Protein AF-A0A1H5XK06-F1 (afdb_monomer_lite)

Radius of gyration: 25.13 Å; chains: 1; bounding box: 67×57×65 Å

Sequence (363 aa):
MSYYDDKHIGSISGGGNHSIALHTDGTATAFGQNNYGQTTGAATLSNVIQVSCGNYHTLALYADGTMTAFGYNASGQVSPAASLTDVVQIAGGGDHSLALHSDGTVTAFGSDNLGQVSGAAALTDVVQVAGGFWNHSMALHSDGTVTGFGYDQYSKVSGAAALTDVVQIECGYGFTAALHSDGTVTAFGQDNTGQVTGAGGLTDVVQISCGYYHLLALHSDGTVTAIGLSAALTNIANALTGVVQVAGGGAHSLALHTDGTVTAFGSDTYGQVSGAAALTDVDTEPTYDMVGVTALTDGTPVQATLRAYHADTGSKVWETTSSPVDGTYSFRLPRRWNAYVMAIYDNGYQPQVHGPIAPPPEV

Foldseek 3Di:
DDPPPQFFFPDKAAEAFKIKTATPQQAIAIFFDCPFPQRVCRRVTGQWDDKEYYHFKIKTAHPQQAIAMGGDQPQHQGPPRRPDGQFDDKYYAQFKIWTQHPQQAIQIGGDCPFPQGVVRHPTGQFDDKEYESAFKIWTAHPQQAIAITGDQAQNQGVVRHPTGQFDDKYYAHFKIKTQHPQQAIAIGGDCPFPQHVVSPPGGQFDDWEYYNFKIWTQHPQQAIAIGGDDPVQRVVRRPDGQFDDKYYYHFKIWTQHPVSQIQIDGDCPGPNHVVSVVVPRPPPPPFDKPPDPQDPDPPDWAKKKKWKAAPPPRHTDDMDIFTDDPRDTTDTDDDDHPTFIWIDTPPPDDTDRDGDDDDDPDD

Organism: NCBI:txid568106

InterPro domains:
  IPR000408 Regulator of chromosome condensation, RCC1 [PS00626] (12-22)
  IPR000408 Regulator of chromosome condensation, RCC1 [PS00626] (51-61)
  IPR000408 Regulator of chromosome condensation, RCC1 [PS00626] (90-100)
  IPR000408 Regulator of chromosome condensation, RCC1 [PS00626] (208-218)
  IPR000408 Regulator of chromosome condensation, RCC1 [PS50012] (26-64)
  IPR000408 Regulator of chromosome condensation, RCC1 [PS50012] (65-103)
  IPR009091 Regulator of chromosome condensation 1/beta-lactamase-inhibitor protein II [G3DSA:2.130.10.30] (3-197)
  IPR009091 Regulator of chromosome condensation 1/beta-lactamase-inhibitor protein II [G3DSA:2.130.10.30] (198-311)
  IPR009091 Regulator of chromosome condensation 1/beta-lactamase-inhibitor protein II [SSF50985] (16-273)
  IPR051553 Ran GTPase-activating [PTHR45982] (85-274)

pLDDT: mean 84.04, std 22.01, range [28.31, 98.94]

Secondary structure (DSSP, 8-state):
--------EEEEEE-SSEEEEEETTS-EEEEE--TTSTTGGGGG--SEEEEEE-SSEEEEEETTS-EEEEE--TTSSSTTGGG--SEEEEEE-SSEEEEEETTS-EEEEE--TTSTTGGGTT--SEEEEEE-TTSEEEEEETTS-EEEEE--GGGTTGGGGG--SEEEEEE-SSEEEEEETTS-EEEEE--TTSTTGGGTT--SEEEEEE-SSEEEEEETTS-EEEEES-HHHHHHHTT--SEEEEEE-SSEEEEEETTS-EEEEE--TTSTTGGGGGG--S--------TT-B---SS----EEEEEEETTT--EEEEEEE--BTTB---PPPS--SEEEEEEETTSPPPEE----PPPPP-

Structure (mmCIF, N/CA/C/O backbone):
data_AF-A0A1H5XK06-F1
#
_entry.id   AF-A0A1H5XK06-F1
#
loop_
_atom_site.group_PDB
_atom_site.id
_atom_site.type_symbol
_atom_site.label_atom_id
_atom_site.label_alt_id
_atom_site.label_comp_id
_atom_site.label_asym_id
_atom_site.label_entity_id
_atom_site.label_seq_id
_atom_site.pdbx_PDB_ins_code
_atom_site.Cartn_x
_atom_site.Cartn_y
_atom_site.Cartn_z
_atom_site.occupancy
_atom_site.B_iso_or_equiv
_atom_site.auth_seq_id
_atom_site.auth_comp_id
_atom_site.auth_asym_id
_atom_site.auth_atom_id
_atom_site.pdbx_PDB_model_num
ATOM 1 N N . MET A 1 1 ? -20.863 30.516 10.890 1.00 28.31 1 MET A N 1
ATOM 2 C CA . MET A 1 1 ? -20.816 29.083 10.540 1.00 28.31 1 MET A CA 1
ATOM 3 C C . MET A 1 1 ? -19.356 28.728 10.344 1.00 28.31 1 MET A C 1
ATOM 5 O O . MET A 1 1 ? -18.831 28.923 9.260 1.00 28.31 1 MET A O 1
ATOM 9 N N . SER A 1 2 ? -18.677 28.341 11.417 1.00 28.81 2 SER A N 1
ATOM 10 C CA . SER A 1 2 ? -17.374 27.683 11.341 1.00 28.81 2 SER A CA 1
ATOM 11 C C . SER A 1 2 ? -17.664 26.187 11.316 1.00 28.81 2 SER A C 1
ATOM 13 O O . SER A 1 2 ? -18.219 25.664 12.281 1.00 28.81 2 SER A O 1
ATOM 15 N N . TYR A 1 3 ? -17.394 25.538 10.186 1.00 34.03 3 TYR A N 1
ATOM 16 C CA . TYR A 1 3 ? -17.350 24.081 10.117 1.00 34.03 3 TYR A CA 1
ATOM 17 C C . TYR A 1 3 ? -16.275 23.619 11.106 1.00 34.03 3 TYR A C 1
ATOM 19 O O . TYR A 1 3 ? -15.147 24.107 11.040 1.00 34.03 3 TYR A O 1
ATOM 27 N N . TYR A 1 4 ? -16.636 22.758 12.057 1.00 37.62 4 TYR A N 1
ATOM 28 C CA . TYR A 1 4 ? -15.624 21.980 12.758 1.00 37.62 4 TYR A CA 1
ATOM 29 C C . TYR A 1 4 ? -15.058 21.000 11.729 1.00 37.62 4 TYR A C 1
ATOM 31 O O . TYR A 1 4 ? -15.800 20.262 11.084 1.00 37.62 4 TYR A O 1
ATOM 39 N N . ASP A 1 5 ? -13.763 21.144 11.490 1.00 41.00 5 ASP A N 1
ATOM 40 C CA . ASP A 1 5 ? -12.966 20.343 10.574 1.00 41.00 5 ASP A CA 1
ATOM 41 C C . ASP A 1 5 ? -12.608 19.061 11.336 1.00 41.00 5 ASP A C 1
ATOM 43 O O . ASP A 1 5 ? -11.680 19.055 12.148 1.00 41.00 5 ASP A O 1
ATOM 47 N N . ASP A 1 6 ? -13.437 18.025 11.194 1.00 49.31 6 ASP A N 1
ATOM 48 C CA . ASP A 1 6 ? -13.224 16.724 11.833 1.00 49.31 6 ASP A CA 1
ATOM 49 C C . ASP A 1 6 ? -11.994 16.064 11.181 1.00 49.31 6 ASP A C 1
ATOM 51 O O . ASP A 1 6 ? -12.070 15.448 10.113 1.00 49.31 6 ASP A O 1
ATOM 55 N N . LYS A 1 7 ? -10.828 16.237 11.814 1.00 61.56 7 LYS A N 1
ATOM 56 C CA . LYS A 1 7 ? -9.540 15.659 11.398 1.00 61.56 7 LYS A CA 1
ATOM 57 C C . LYS A 1 7 ? -9.433 14.196 11.812 1.00 61.56 7 LYS A C 1
ATOM 59 O O . LYS A 1 7 ? -8.576 13.825 12.613 1.00 61.56 7 LYS A O 1
ATOM 64 N N . HIS A 1 8 ? -10.313 13.359 11.275 1.00 81.31 8 HIS A N 1
ATOM 65 C CA . HIS A 1 8 ? -10.203 11.917 11.458 1.00 81.31 8 HIS A CA 1
ATOM 66 C C . HIS A 1 8 ? -9.171 11.334 10.504 1.00 81.31 8 HIS A C 1
ATOM 68 O O . HIS A 1 8 ? -8.998 11.812 9.384 1.00 81.31 8 HIS A O 1
ATOM 74 N N . ILE A 1 9 ? -8.500 10.263 10.921 1.00 91.00 9 ILE A N 1
ATOM 75 C CA . ILE A 1 9 ? -7.605 9.534 10.028 1.00 91.00 9 ILE A CA 1
ATOM 76 C C . ILE A 1 9 ? -8.451 8.726 9.042 1.00 91.00 9 ILE A C 1
ATOM 78 O O . ILE A 1 9 ? -9.188 7.825 9.431 1.00 91.00 9 ILE A O 1
ATOM 82 N N . GLY A 1 10 ? -8.346 9.069 7.759 1.00 91.31 10 GLY A N 1
ATOM 83 C CA . GLY A 1 10 ? -9.027 8.381 6.665 1.00 91.31 10 GLY A CA 1
ATOM 84 C C . GLY A 1 10 ? -8.193 7.256 6.060 1.00 91.31 10 GLY A C 1
ATOM 85 O O . GLY A 1 10 ? -8.753 6.269 5.590 1.00 91.31 10 GLY A O 1
ATOM 86 N N . SER A 1 11 ? -6.860 7.381 6.066 1.00 95.62 11 SER A N 1
ATOM 87 C CA . SER A 1 11 ? -5.982 6.286 5.649 1.00 95.62 11 SER A CA 1
ATOM 88 C C . SER A 1 11 ? -4.570 6.362 6.231 1.00 95.62 11 SER A C 1
ATOM 90 O O . SER A 1 11 ? -4.123 7.412 6.695 1.00 95.62 11 SER A O 1
ATOM 92 N N . ILE A 1 12 ? -3.854 5.239 6.195 1.00 98.31 12 ILE A N 1
ATOM 93 C CA . ILE A 1 12 ? -2.491 5.075 6.715 1.00 98.31 12 ILE A CA 1
ATOM 94 C C . ILE A 1 12 ? -1.570 4.406 5.689 1.00 98.31 12 ILE A C 1
ATOM 96 O O . ILE A 1 12 ? -1.996 3.558 4.909 1.00 98.31 12 ILE A O 1
ATOM 100 N N . SER A 1 13 ? -0.284 4.757 5.720 1.00 98.62 13 SER A N 1
ATOM 101 C CA . SER A 1 13 ? 0.762 4.125 4.911 1.00 98.62 13 SER A CA 1
ATOM 102 C C . SER A 1 13 ? 2.079 4.023 5.688 1.00 98.62 13 SER A C 1
ATOM 104 O O . SER A 1 13 ? 2.492 4.967 6.369 1.00 98.62 13 SER A O 1
ATOM 106 N N . GLY A 1 14 ? 2.747 2.871 5.575 1.00 97.94 14 GLY A N 1
ATOM 107 C CA . GLY A 1 14 ? 4.045 2.585 6.184 1.00 97.94 14 GLY A CA 1
ATOM 108 C C . GLY A 1 14 ? 5.163 2.552 5.142 1.00 97.94 14 GLY A C 1
ATOM 109 O O . GLY A 1 14 ? 5.056 1.893 4.118 1.00 97.94 14 GLY A O 1
ATOM 110 N N . GLY A 1 15 ? 6.250 3.275 5.399 1.00 97.81 15 GLY A N 1
ATOM 111 C CA . GLY A 1 15 ? 7.476 3.227 4.601 1.00 97.81 15 GLY A CA 1
ATOM 112 C C . GLY A 1 15 ? 8.580 2.419 5.276 1.00 97.81 15 GLY A C 1
ATOM 113 O O . GLY A 1 15 ? 8.358 1.721 6.266 1.00 97.81 15 GLY A O 1
ATOM 114 N N . GLY A 1 16 ? 9.818 2.575 4.799 1.00 97.69 16 GLY A N 1
ATOM 115 C CA . GLY A 1 16 ? 10.973 1.860 5.362 1.00 97.69 16 GLY A CA 1
ATOM 116 C C . GLY A 1 16 ? 11.165 2.097 6.869 1.00 97.69 16 GLY A C 1
ATOM 117 O O . GLY A 1 16 ? 11.207 1.153 7.651 1.00 97.69 16 GLY A O 1
ATOM 118 N N . ASN A 1 17 ? 11.237 3.363 7.296 1.00 98.19 17 ASN A N 1
ATOM 119 C CA . ASN A 1 17 ? 11.278 3.757 8.718 1.00 98.19 17 ASN A CA 1
ATOM 120 C C . ASN A 1 17 ? 10.481 5.043 8.993 1.00 98.19 17 ASN A C 1
ATOM 122 O O . ASN A 1 17 ? 10.832 5.827 9.874 1.00 98.19 17 ASN A O 1
ATOM 126 N N . HIS A 1 18 ? 9.459 5.316 8.191 1.00 98.69 18 HIS A N 1
ATOM 127 C CA . HIS A 1 18 ? 8.555 6.442 8.388 1.00 98.69 18 HIS A CA 1
ATOM 128 C C . HIS A 1 18 ? 7.126 5.986 8.115 1.00 98.69 18 HIS A C 1
ATOM 130 O O . HIS A 1 18 ? 6.904 4.890 7.599 1.00 98.69 18 HIS A O 1
ATOM 136 N N . SER A 1 19 ? 6.180 6.825 8.493 1.00 98.62 19 SER A N 1
ATOM 137 C CA . SER A 1 19 ? 4.752 6.578 8.394 1.00 98.62 19 SER A CA 1
ATOM 138 C C . SER A 1 19 ? 4.066 7.869 7.979 1.00 98.62 19 SER A C 1
ATOM 140 O O . SER A 1 19 ? 4.546 8.961 8.302 1.00 98.62 19 SER A O 1
ATOM 142 N N . ILE A 1 20 ? 2.932 7.751 7.304 1.00 98.38 20 ILE A N 1
ATOM 143 C CA . ILE A 1 20 ? 2.049 8.875 7.007 1.00 98.38 20 ILE A CA 1
ATOM 144 C C . ILE A 1 20 ? 0.600 8.465 7.243 1.00 98.38 20 ILE A C 1
ATOM 146 O O . ILE A 1 20 ? 0.200 7.341 6.939 1.00 98.38 20 ILE A O 1
ATOM 150 N N . ALA A 1 21 ? -0.172 9.387 7.799 1.00 97.50 21 ALA A N 1
ATOM 151 C CA . ALA A 1 21 ? -1.610 9.278 7.949 1.00 97.50 21 ALA A CA 1
ATOM 152 C C . ALA A 1 21 ? -2.271 10.415 7.165 1.00 97.50 21 ALA A C 1
ATOM 154 O O . ALA A 1 21 ? -1.888 11.579 7.318 1.00 97.50 21 ALA A O 1
ATOM 155 N N . LEU A 1 22 ? -3.226 10.063 6.309 1.00 95.88 22 LEU A N 1
ATOM 156 C CA . LEU A 1 22 ? -4.081 10.991 5.580 1.00 95.88 22 LEU A CA 1
ATOM 157 C C . LEU A 1 22 ? -5.334 11.245 6.415 1.00 95.88 22 LEU A C 1
ATOM 159 O O . LEU A 1 22 ? -6.025 10.302 6.806 1.00 95.88 22 LEU A O 1
ATOM 163 N N . HIS A 1 23 ? -5.627 12.513 6.661 1.00 92.94 23 HIS A N 1
ATOM 164 C CA . HIS A 1 23 ? -6.840 12.956 7.333 1.00 92.94 23 HIS A CA 1
ATOM 165 C C . HIS A 1 23 ? -8.008 13.022 6.343 1.00 92.94 23 HIS A C 1
ATOM 167 O O . HIS A 1 23 ? -7.817 13.194 5.138 1.00 92.94 23 HIS A O 1
ATOM 173 N N . THR A 1 24 ? -9.234 12.909 6.845 1.00 88.38 24 THR A N 1
ATOM 174 C CA . THR A 1 24 ? -10.472 12.976 6.052 1.00 88.38 24 THR A CA 1
ATOM 175 C C . THR A 1 24 ? -10.709 14.340 5.401 1.00 88.38 24 THR A C 1
ATOM 177 O O . THR A 1 24 ? -11.460 14.421 4.433 1.00 88.38 24 THR A O 1
ATOM 180 N N . ASP A 1 25 ? -10.046 15.394 5.884 1.00 86.31 25 ASP A N 1
ATOM 181 C CA . ASP A 1 25 ? -10.033 16.744 5.296 1.00 86.31 25 ASP A CA 1
ATOM 182 C C . ASP A 1 25 ? -9.039 16.889 4.116 1.00 86.31 25 ASP A C 1
ATOM 184 O O . ASP A 1 25 ? -8.926 17.952 3.501 1.00 86.31 25 ASP A O 1
ATOM 188 N N . GLY A 1 26 ? -8.301 15.824 3.783 1.00 91.06 26 GLY A N 1
ATOM 189 C CA . GLY A 1 26 ? -7.300 15.803 2.718 1.00 91.06 26 GLY A CA 1
ATOM 190 C C . GLY A 1 26 ? -5.934 16.383 3.105 1.00 91.06 26 GLY A C 1
ATOM 191 O O . GLY A 1 26 ? -5.085 16.557 2.224 1.00 91.06 26 GLY A O 1
ATOM 192 N N . THR A 1 27 ? -5.700 16.697 4.383 1.00 93.81 27 THR A N 1
ATOM 193 C CA . THR A 1 27 ? -4.372 17.011 4.943 1.00 93.81 27 THR A CA 1
ATOM 194 C C . THR A 1 27 ? -3.655 15.742 5.411 1.00 93.81 27 THR A C 1
ATOM 196 O O . THR A 1 27 ? -4.259 14.678 5.497 1.00 93.81 27 THR A O 1
ATOM 199 N N . ALA A 1 28 ? -2.354 15.797 5.720 1.00 95.06 28 ALA A N 1
ATOM 200 C CA . ALA A 1 28 ? -1.615 14.610 6.162 1.00 95.06 28 ALA A CA 1
ATOM 201 C C . ALA A 1 28 ? -0.594 14.899 7.269 1.00 95.06 28 ALA A C 1
ATOM 203 O O . ALA A 1 28 ? 0.054 15.946 7.288 1.00 95.06 28 ALA A O 1
ATOM 204 N N . THR A 1 29 ? -0.384 13.915 8.144 1.00 96.31 29 THR A N 1
ATOM 205 C CA . THR A 1 29 ? 0.667 13.928 9.169 1.00 96.31 29 THR A CA 1
ATOM 206 C C . THR A 1 29 ? 1.650 12.796 8.903 1.00 96.31 29 THR A C 1
ATOM 208 O O . THR A 1 29 ? 1.265 11.629 8.886 1.00 96.31 29 THR A O 1
ATOM 211 N N . ALA A 1 30 ? 2.933 13.125 8.739 1.00 97.69 30 ALA A N 1
ATOM 212 C CA . ALA A 1 30 ? 4.003 12.141 8.596 1.00 97.69 30 ALA A CA 1
ATOM 213 C C . ALA A 1 30 ? 4.958 12.165 9.796 1.00 97.69 30 ALA A C 1
ATOM 215 O O . ALA A 1 30 ? 5.267 13.224 10.342 1.00 97.69 30 ALA A O 1
ATOM 216 N N . PHE A 1 31 ? 5.444 10.993 10.195 1.00 98.12 31 PHE A N 1
ATOM 217 C CA . PHE A 1 31 ? 6.292 10.796 11.371 1.00 98.12 31 PHE A CA 1
ATOM 218 C C . PHE A 1 31 ? 7.304 9.664 11.150 1.00 98.12 31 PHE A C 1
ATOM 220 O O . PHE A 1 31 ? 7.175 8.859 10.228 1.00 98.12 31 PHE A O 1
ATOM 227 N N . GLY A 1 32 ? 8.345 9.618 11.981 1.00 98.44 32 GLY A N 1
ATOM 228 C CA . GLY A 1 32 ? 9.465 8.691 11.833 1.00 98.44 32 GLY A CA 1
ATOM 229 C C . GLY A 1 32 ? 10.706 9.329 11.202 1.00 98.44 32 GLY A C 1
ATOM 230 O O . GLY A 1 32 ? 10.956 10.530 11.328 1.00 98.44 32 GLY A O 1
ATOM 231 N N . GLN A 1 33 ? 11.507 8.510 10.519 1.00 98.44 33 GLN A N 1
ATOM 232 C CA . GLN A 1 33 ? 12.772 8.922 9.914 1.00 98.44 33 GLN A CA 1
ATOM 233 C C . GLN A 1 33 ? 12.570 10.063 8.907 1.00 98.44 33 GLN A C 1
ATOM 235 O O . GLN A 1 33 ? 11.697 9.970 8.051 1.00 98.44 33 GLN A O 1
ATOM 240 N N . ASN A 1 34 ? 13.438 11.083 8.939 1.00 98.19 34 ASN A N 1
ATOM 241 C CA . ASN A 1 34 ? 13.374 12.220 8.009 1.00 98.19 34 ASN A CA 1
ATOM 242 C C . ASN A 1 34 ? 14.738 12.669 7.438 1.00 98.19 34 ASN A C 1
ATOM 244 O O . ASN A 1 34 ? 14.912 13.817 7.038 1.00 98.19 34 ASN A O 1
ATOM 248 N N . ASN A 1 35 ? 15.745 11.788 7.401 1.00 98.12 35 ASN A N 1
ATOM 249 C CA . ASN A 1 35 ? 17.097 12.147 6.936 1.00 98.12 35 ASN A CA 1
ATOM 250 C C . ASN A 1 35 ? 17.157 12.652 5.481 1.00 98.12 35 ASN A C 1
ATOM 252 O O . ASN A 1 35 ? 18.126 13.317 5.122 1.00 98.12 35 ASN A O 1
ATOM 256 N N . TYR A 1 36 ? 16.150 12.342 4.661 1.00 98.00 36 TYR A N 1
ATOM 257 C CA . TYR A 1 36 ? 16.060 12.741 3.257 1.00 98.00 36 TYR A CA 1
ATOM 258 C C . TYR A 1 36 ? 14.843 13.625 2.959 1.00 98.00 36 TYR A C 1
ATOM 260 O O . TYR A 1 36 ? 14.546 13.871 1.795 1.00 98.00 36 TYR A O 1
ATOM 268 N N . GLY A 1 37 ? 14.133 14.111 3.982 1.00 98.06 37 GLY A N 1
ATOM 269 C CA . GLY A 1 37 ? 12.928 14.922 3.796 1.00 98.06 37 GLY A CA 1
ATOM 270 C C . GLY A 1 37 ? 11.650 14.120 3.517 1.00 98.06 37 GLY A C 1
ATOM 271 O O . GLY A 1 37 ? 10.657 14.712 3.101 1.00 98.06 37 GLY A O 1
ATOM 272 N N . GLN A 1 38 ? 11.653 12.799 3.733 1.00 98.00 38 GLN A N 1
ATOM 273 C CA . GLN A 1 38 ? 10.516 11.912 3.450 1.00 98.00 38 GLN A CA 1
ATOM 274 C C . GLN A 1 38 ? 9.255 12.178 4.290 1.00 98.00 38 GLN A C 1
ATOM 276 O O . GLN A 1 38 ? 8.186 11.704 3.918 1.00 98.00 38 GLN A O 1
ATOM 281 N N . THR A 1 39 ? 9.338 12.950 5.380 1.00 98.19 39 THR A N 1
ATOM 282 C CA . THR A 1 39 ? 8.157 13.415 6.135 1.00 98.19 39 THR A CA 1
ATOM 283 C C . THR A 1 39 ? 7.888 14.911 5.963 1.00 98.19 39 THR A C 1
ATOM 285 O O . THR A 1 39 ? 6.777 15.369 6.215 1.00 98.19 39 THR A O 1
ATOM 288 N N . THR A 1 40 ? 8.870 15.685 5.489 1.00 97.12 40 THR A N 1
ATOM 289 C CA . THR A 1 40 ? 8.804 17.155 5.439 1.00 97.12 40 THR A CA 1
ATOM 290 C C . THR A 1 40 ? 7.666 17.683 4.563 1.00 97.12 40 THR A C 1
ATOM 292 O O . THR A 1 40 ? 7.025 18.664 4.931 1.00 97.12 40 THR A O 1
ATOM 295 N N . GLY A 1 41 ? 7.399 17.050 3.416 1.00 95.25 41 GLY A N 1
ATOM 296 C CA . GLY A 1 41 ? 6.375 17.515 2.472 1.00 95.25 41 GLY A CA 1
ATOM 297 C C . GLY A 1 41 ? 4.931 17.320 2.945 1.00 95.25 41 GLY A C 1
ATOM 298 O O . GLY A 1 41 ? 4.030 17.951 2.399 1.00 95.25 41 GLY A O 1
ATOM 299 N N . ALA A 1 42 ? 4.695 16.503 3.980 1.00 96.38 42 ALA A N 1
ATOM 300 C CA . ALA A 1 42 ? 3.345 16.214 4.467 1.00 96.38 42 ALA A CA 1
ATOM 301 C C . ALA A 1 42 ? 2.635 17.462 5.015 1.00 96.38 42 ALA A C 1
ATOM 303 O O . ALA A 1 42 ? 1.443 17.639 4.788 1.00 96.38 42 ALA A O 1
ATOM 304 N N . ALA A 1 43 ? 3.381 18.377 5.647 1.00 92.88 43 ALA A N 1
ATOM 305 C CA . ALA A 1 43 ? 2.836 19.593 6.256 1.00 92.88 43 ALA A CA 1
ATOM 306 C C . ALA A 1 43 ? 2.213 20.580 5.249 1.00 92.88 43 ALA A C 1
ATOM 308 O O . ALA A 1 43 ? 1.521 21.510 5.657 1.00 92.88 43 ALA A O 1
ATOM 309 N N . THR A 1 44 ? 2.476 20.413 3.950 1.00 94.69 44 THR A N 1
ATOM 310 C CA . THR A 1 44 ? 1.918 21.258 2.882 1.00 94.69 44 THR A CA 1
ATOM 311 C C . THR A 1 44 ? 0.821 20.566 2.077 1.00 94.69 44 THR A C 1
ATOM 313 O O . THR A 1 44 ? 0.283 21.165 1.146 1.00 94.69 44 THR A O 1
ATOM 316 N N . LEU A 1 45 ? 0.512 19.302 2.381 1.00 95.25 45 LEU A N 1
ATOM 317 C CA . LEU A 1 45 ? -0.528 18.557 1.681 1.00 95.25 45 LEU A CA 1
ATOM 318 C C . LEU A 1 45 ? -1.918 19.067 2.070 1.00 95.25 45 LEU A C 1
ATOM 320 O O . LEU A 1 45 ? -2.214 19.304 3.238 1.00 95.25 45 LEU A O 1
ATOM 324 N N . SER A 1 46 ? -2.761 19.227 1.056 1.00 93.12 46 SER A N 1
ATOM 325 C CA . SER A 1 46 ? -4.184 19.550 1.165 1.00 93.12 46 SER A CA 1
ATOM 326 C C . SER A 1 46 ? -4.902 18.964 -0.049 1.00 93.12 46 SER A C 1
ATOM 328 O O . SER A 1 46 ? -4.295 18.869 -1.118 1.00 93.12 46 SER A O 1
ATOM 330 N N . ASN A 1 47 ? -6.172 18.572 0.094 1.00 92.44 47 ASN A N 1
ATOM 331 C CA . ASN A 1 47 ? -6.965 17.930 -0.968 1.00 92.44 47 ASN A CA 1
ATOM 332 C C . ASN A 1 47 ? -6.332 16.645 -1.548 1.00 92.44 47 ASN A C 1
ATOM 334 O O . ASN A 1 47 ? -6.521 16.320 -2.725 1.00 92.44 47 ASN A O 1
ATOM 338 N N . VAL A 1 48 ? -5.552 15.928 -0.736 1.00 97.00 48 VAL A N 1
ATOM 339 C CA . VAL A 1 48 ? -4.984 14.622 -1.087 1.00 97.00 48 VAL A CA 1
ATOM 340 C C . VAL A 1 48 ? -6.023 13.533 -0.824 1.00 97.00 48 VAL A C 1
ATOM 342 O O . VAL A 1 48 ? -6.741 13.587 0.169 1.00 97.00 48 VAL A O 1
ATOM 345 N N . ILE A 1 49 ? -6.095 12.539 -1.708 1.00 96.88 49 ILE A N 1
ATOM 346 C CA . ILE A 1 49 ? -7.018 11.395 -1.605 1.00 96.88 49 ILE A CA 1
ATOM 347 C C . ILE A 1 49 ? -6.301 10.060 -1.385 1.00 96.88 49 ILE A C 1
ATOM 349 O O . ILE A 1 49 ? -6.926 9.091 -0.967 1.00 96.88 49 ILE A O 1
ATOM 353 N N . GLN A 1 50 ? -4.993 9.997 -1.644 1.00 98.56 50 GLN A N 1
ATOM 354 C CA . GLN A 1 50 ? -4.183 8.812 -1.379 1.00 98.56 50 GLN A CA 1
ATOM 355 C C . GLN A 1 50 ? -2.764 9.220 -0.983 1.00 98.56 50 GLN A C 1
ATOM 357 O O . GLN A 1 50 ? -2.189 10.151 -1.548 1.00 98.56 50 GLN A O 1
ATOM 362 N N . VAL A 1 51 ? -2.180 8.478 -0.046 1.00 98.75 51 VAL A N 1
ATOM 363 C CA . VAL A 1 51 ? -0.765 8.558 0.328 1.00 98.75 51 VAL A CA 1
ATOM 364 C C . VAL A 1 51 ? -0.126 7.179 0.192 1.00 98.75 51 VAL A C 1
ATOM 366 O O . VAL A 1 51 ? -0.772 6.165 0.446 1.00 98.75 51 VAL A O 1
ATOM 369 N N . SER A 1 52 ? 1.139 7.130 -0.217 1.00 98.69 52 SER A N 1
ATOM 370 C CA . SER A 1 52 ? 1.902 5.881 -0.301 1.00 98.69 52 SER A CA 1
ATOM 371 C C . SER A 1 52 ? 3.372 6.136 0.012 1.00 98.69 52 SER A C 1
ATOM 373 O O . SER A 1 52 ? 3.964 7.097 -0.479 1.00 98.69 52 SER A O 1
ATOM 375 N N . CYS A 1 53 ? 3.974 5.290 0.840 1.00 98.62 53 CYS A N 1
ATOM 376 C CA . CYS A 1 53 ? 5.372 5.406 1.239 1.00 98.62 53 CYS A CA 1
ATOM 377 C C . CYS A 1 53 ? 6.240 4.388 0.497 1.00 98.62 53 CYS A C 1
ATOM 379 O O . CYS A 1 53 ? 5.891 3.218 0.403 1.00 98.62 53 CYS A O 1
ATOM 381 N N . GLY A 1 54 ? 7.419 4.818 0.051 1.00 98.50 54 GLY A N 1
ATOM 382 C CA . GLY A 1 54 ? 8.524 3.926 -0.300 1.00 98.50 54 GLY A CA 1
ATOM 383 C C . GLY A 1 54 ? 9.510 3.741 0.861 1.00 98.50 54 GLY A C 1
ATOM 384 O O . GLY A 1 54 ? 9.221 4.064 2.018 1.00 98.50 54 GLY A O 1
ATOM 385 N N . ASN A 1 55 ? 10.739 3.285 0.579 1.00 98.12 55 ASN A N 1
ATOM 386 C CA . ASN A 1 55 ? 11.774 3.178 1.628 1.00 98.12 55 ASN A CA 1
ATOM 387 C C . ASN A 1 55 ? 12.143 4.551 2.216 1.00 98.12 55 ASN A C 1
ATOM 389 O O . ASN A 1 55 ? 12.225 4.718 3.436 1.00 98.12 55 ASN A O 1
ATOM 393 N N . TYR A 1 56 ? 12.369 5.526 1.331 1.00 98.31 56 TYR A N 1
ATOM 394 C CA . TYR A 1 56 ? 12.965 6.828 1.660 1.00 98.31 56 TYR A CA 1
ATOM 395 C C . TYR A 1 56 ? 12.249 8.016 1.003 1.00 98.31 56 TYR A C 1
ATOM 397 O O . TYR A 1 56 ? 12.812 9.109 0.933 1.00 98.31 56 TYR A O 1
ATOM 405 N N . HIS A 1 57 ? 11.037 7.810 0.492 1.00 98.81 57 HIS A N 1
ATOM 406 C CA . HIS A 1 57 ? 10.218 8.839 -0.142 1.00 98.81 57 HIS A CA 1
ATOM 407 C C . HIS A 1 57 ? 8.735 8.582 0.135 1.00 98.81 57 HIS A C 1
ATOM 409 O O . HIS A 1 57 ? 8.354 7.461 0.475 1.00 98.81 57 HIS A O 1
ATOM 415 N N . THR A 1 58 ? 7.925 9.618 -0.041 1.00 98.88 58 THR A N 1
ATOM 416 C CA . THR A 1 58 ? 6.469 9.590 0.107 1.00 98.88 58 THR A CA 1
ATOM 417 C C . THR A 1 58 ? 5.832 10.152 -1.154 1.00 98.88 58 THR A C 1
ATOM 419 O O . THR A 1 58 ? 6.318 11.140 -1.706 1.00 98.88 58 THR A O 1
ATOM 422 N N . LEU A 1 59 ? 4.748 9.523 -1.591 1.00 98.88 59 LEU A N 1
ATOM 423 C CA . LEU A 1 59 ? 3.894 9.912 -2.704 1.00 98.88 59 LEU A CA 1
ATOM 424 C C . LEU A 1 59 ? 2.542 10.386 -2.157 1.00 98.88 59 LEU A C 1
ATOM 426 O O . LEU A 1 59 ? 2.037 9.829 -1.178 1.00 98.88 59 LEU A O 1
ATOM 430 N N . ALA A 1 60 ? 1.942 11.378 -2.808 1.00 98.81 60 ALA A N 1
ATOM 431 C CA . ALA A 1 60 ? 0.592 11.844 -2.511 1.00 98.81 60 ALA A CA 1
ATOM 432 C C . ALA A 1 60 ? -0.174 12.128 -3.810 1.00 98.81 60 ALA A C 1
ATOM 434 O O . ALA A 1 60 ? 0.349 12.805 -4.696 1.00 98.81 60 ALA A O 1
ATOM 435 N N . LEU A 1 61 ? -1.395 11.608 -3.908 1.00 98.81 61 LEU A N 1
ATOM 436 C CA . LEU A 1 61 ? -2.306 11.766 -5.043 1.00 98.81 61 LEU A CA 1
ATOM 437 C C . LEU A 1 61 ? -3.404 12.766 -4.684 1.00 98.81 61 LEU A C 1
ATOM 439 O O . LEU A 1 61 ? -4.075 12.605 -3.663 1.00 98.81 61 LEU A O 1
ATOM 443 N N . TYR A 1 62 ? -3.606 13.772 -5.524 1.00 98.44 62 TYR A N 1
ATOM 444 C CA . TYR A 1 62 ? -4.648 14.778 -5.360 1.00 98.44 62 TYR A CA 1
ATOM 445 C C . TYR A 1 62 ? -5.951 14.353 -6.040 1.00 98.44 62 TYR A C 1
ATOM 447 O O . TYR A 1 62 ? -5.958 13.570 -6.989 1.00 98.44 62 TYR A O 1
ATOM 455 N N . ALA A 1 63 ? -7.070 14.909 -5.568 1.00 94.50 63 ALA A N 1
ATOM 456 C CA . ALA A 1 63 ? -8.399 14.631 -6.120 1.00 94.50 63 ALA A CA 1
ATOM 457 C C . ALA A 1 63 ? -8.565 15.019 -7.604 1.00 94.50 63 ALA A C 1
ATOM 459 O O . ALA A 1 63 ? -9.489 14.548 -8.261 1.00 94.50 63 ALA A O 1
ATOM 460 N N . ASP A 1 64 ? -7.697 15.886 -8.130 1.00 96.50 64 ASP A N 1
ATOM 461 C CA . ASP A 1 64 ? -7.706 16.334 -9.527 1.00 96.50 64 ASP A CA 1
ATOM 462 C C . ASP A 1 64 ? -6.900 15.425 -10.476 1.00 96.50 64 ASP A C 1
ATOM 464 O O . ASP A 1 64 ? -6.745 15.752 -11.652 1.00 96.50 64 ASP A O 1
ATOM 468 N N . GLY A 1 65 ? -6.390 14.292 -9.982 1.00 97.88 65 GLY A N 1
ATOM 469 C CA . GLY A 1 65 ? -5.601 13.334 -10.759 1.00 97.88 65 GLY A CA 1
ATOM 470 C C . GLY A 1 65 ? -4.130 13.723 -10.932 1.00 97.88 65 GLY A C 1
ATOM 471 O O . GLY A 1 65 ? -3.395 13.039 -11.644 1.00 97.88 65 GLY A O 1
ATOM 472 N N . THR A 1 66 ? -3.673 14.807 -10.301 1.00 98.75 66 THR A N 1
ATOM 473 C CA . THR A 1 66 ? -2.244 15.133 -10.202 1.00 98.75 66 THR A CA 1
ATOM 474 C C . THR A 1 66 ? -1.618 14.468 -8.980 1.00 98.75 66 THR A C 1
ATOM 476 O O . THR A 1 66 ? -2.307 14.083 -8.037 1.00 98.75 66 THR A O 1
ATOM 479 N N . MET A 1 67 ? -0.291 14.340 -8.947 1.00 98.56 67 MET A N 1
ATOM 480 C CA . MET A 1 67 ? 0.412 13.799 -7.782 1.00 98.56 67 MET A CA 1
ATOM 481 C C . MET A 1 67 ? 1.664 14.601 -7.431 1.00 98.56 67 MET A C 1
ATOM 483 O O . MET A 1 67 ? 2.227 15.324 -8.250 1.00 98.56 67 MET A O 1
ATOM 487 N N . THR A 1 68 ? 2.145 14.433 -6.205 1.00 98.69 68 THR A N 1
ATOM 488 C CA . THR A 1 68 ? 3.452 14.922 -5.766 1.00 98.69 68 THR A CA 1
ATOM 489 C C . THR A 1 68 ? 4.238 13.815 -5.075 1.00 98.69 68 THR A C 1
ATOM 491 O O . THR A 1 68 ? 3.700 12.771 -4.700 1.00 98.69 68 THR A O 1
ATOM 494 N N . ALA A 1 69 ? 5.531 14.054 -4.907 1.00 98.62 69 ALA A N 1
ATOM 495 C CA . ALA A 1 69 ? 6.425 13.184 -4.172 1.00 98.62 69 ALA A CA 1
ATOM 496 C C . ALA A 1 69 ? 7.481 14.012 -3.432 1.00 98.62 69 ALA A C 1
ATOM 498 O O . ALA A 1 69 ? 7.874 15.091 -3.881 1.00 98.62 69 ALA A O 1
ATOM 499 N N . PHE A 1 70 ? 7.963 13.510 -2.299 1.00 98.69 70 PHE A N 1
ATOM 500 C CA . PHE A 1 70 ? 9.026 14.143 -1.517 1.00 98.69 70 PHE A CA 1
ATOM 501 C C . PHE A 1 70 ? 9.876 13.106 -0.782 1.00 98.69 70 PHE A C 1
ATOM 503 O O . PHE A 1 70 ? 9.410 12.021 -0.441 1.00 98.69 70 PHE A O 1
ATOM 510 N N . GLY A 1 71 ? 11.144 13.440 -0.536 1.00 98.56 71 GLY A N 1
ATOM 511 C CA . GLY A 1 71 ? 12.121 12.550 0.087 1.00 98.56 71 GLY A CA 1
ATOM 512 C C . GLY A 1 71 ? 13.378 12.365 -0.760 1.00 98.56 71 GLY A C 1
ATOM 513 O O . GLY A 1 71 ? 13.780 13.250 -1.520 1.00 98.56 71 GLY A O 1
ATOM 514 N N . TYR A 1 72 ? 14.011 11.202 -0.625 1.00 98.56 72 TYR A N 1
ATOM 515 C CA . TYR A 1 72 ? 15.221 10.847 -1.360 1.00 98.56 72 TYR A CA 1
ATOM 516 C C . TYR A 1 72 ? 14.956 10.750 -2.867 1.00 98.56 72 TYR A C 1
ATOM 518 O O . TYR A 1 72 ? 13.997 10.107 -3.271 1.00 98.56 72 TYR A O 1
ATOM 526 N N . ASN A 1 73 ? 15.817 11.351 -3.698 1.00 98.31 73 ASN A N 1
ATOM 527 C CA . ASN A 1 73 ? 15.625 11.416 -5.157 1.00 98.31 73 ASN A CA 1
ATOM 528 C C . ASN A 1 73 ? 16.889 11.082 -5.972 1.00 98.31 73 ASN A C 1
ATOM 530 O O . ASN A 1 73 ? 16.999 11.465 -7.134 1.00 98.31 73 ASN A O 1
ATOM 534 N N . ALA A 1 74 ? 17.893 10.417 -5.392 1.00 98.12 74 ALA A N 1
ATOM 535 C CA . ALA A 1 74 ? 19.151 10.186 -6.116 1.00 98.12 74 ALA A CA 1
ATOM 536 C C . ALA A 1 74 ? 19.004 9.243 -7.323 1.00 98.12 74 ALA A C 1
ATOM 538 O O . ALA A 1 74 ? 19.853 9.260 -8.209 1.00 98.12 74 ALA A O 1
ATOM 539 N N . SER A 1 75 ? 17.945 8.429 -7.354 1.00 97.69 75 SER A N 1
ATOM 540 C CA . SER A 1 75 ? 17.610 7.551 -8.481 1.00 97.69 75 SER A CA 1
ATOM 541 C C . SER A 1 75 ? 16.442 8.078 -9.317 1.00 97.69 75 SER A C 1
ATOM 543 O O . SER A 1 75 ? 16.021 7.394 -10.238 1.00 97.69 75 SER A O 1
ATOM 545 N N . GLY A 1 76 ? 15.903 9.264 -9.012 1.00 98.12 76 GLY A N 1
ATOM 546 C CA . GLY A 1 76 ? 14.715 9.790 -9.687 1.00 98.12 76 GLY A CA 1
ATOM 547 C C . GLY A 1 76 ? 13.387 9.255 -9.142 1.00 98.12 76 GLY A C 1
ATOM 548 O O . GLY A 1 76 ? 12.387 9.338 -9.830 1.00 98.12 76 GLY A O 1
ATOM 549 N N . GLN A 1 77 ? 13.330 8.688 -7.933 1.00 98.12 77 GLN A N 1
ATOM 550 C CA . GLN A 1 77 ? 12.083 8.155 -7.345 1.00 98.12 77 GLN A CA 1
ATOM 551 C C . GLN A 1 77 ? 11.101 9.236 -6.841 1.00 98.12 77 GLN A C 1
ATOM 553 O O . GLN A 1 77 ? 10.045 8.925 -6.312 1.00 98.12 77 GLN A O 1
ATOM 558 N N . VAL A 1 78 ? 11.440 10.521 -6.963 1.00 98.44 78 VAL A N 1
ATOM 559 C CA . VAL A 1 78 ? 10.525 11.647 -6.692 1.00 98.44 78 VAL A CA 1
ATOM 560 C C . VAL A 1 78 ? 10.180 12.384 -7.987 1.00 98.44 78 VAL A C 1
ATOM 562 O O . VAL A 1 78 ? 9.053 12.831 -8.174 1.00 98.44 78 VAL A O 1
ATOM 565 N N . SER A 1 79 ? 11.130 12.517 -8.912 1.00 95.81 79 SER A N 1
ATOM 566 C CA . SER A 1 79 ? 10.901 13.164 -10.210 1.00 95.81 79 SER A CA 1
ATOM 567 C C . SER A 1 79 ? 10.726 12.101 -11.298 1.00 95.81 79 SER A C 1
ATOM 569 O O . SER A 1 79 ? 11.677 11.370 -11.550 1.00 95.81 79 SER A O 1
ATOM 571 N N . PRO A 1 80 ? 9.563 12.034 -11.973 1.00 96.75 80 PRO A N 1
ATOM 572 C CA . PRO A 1 80 ? 8.827 13.196 -12.471 1.00 96.75 80 PRO A CA 1
ATOM 573 C C . PRO A 1 80 ? 7.417 13.394 -11.873 1.00 96.75 80 PRO A C 1
ATOM 575 O O . PRO A 1 80 ? 6.582 14.001 -12.540 1.00 96.75 80 PRO A O 1
ATOM 578 N N . ALA A 1 81 ? 7.141 12.935 -10.644 1.00 97.81 81 ALA A N 1
ATOM 579 C CA . ALA A 1 81 ? 5.792 12.893 -10.049 1.00 97.81 81 ALA A CA 1
ATOM 580 C C . ALA A 1 81 ? 4.933 14.151 -10.293 1.00 97.81 81 ALA A C 1
ATOM 582 O O . ALA A 1 81 ? 3.823 14.043 -10.797 1.00 97.81 81 ALA A O 1
ATOM 583 N N . ALA A 1 82 ? 5.484 15.343 -10.034 1.00 97.38 82 ALA A N 1
ATOM 584 C CA . ALA A 1 82 ? 4.773 16.622 -10.159 1.00 97.38 82 ALA A CA 1
ATOM 585 C C . ALA A 1 82 ? 4.340 17.007 -11.592 1.00 97.38 82 ALA A C 1
ATOM 587 O O . ALA A 1 82 ? 3.680 18.026 -11.776 1.00 97.38 82 ALA A O 1
ATOM 588 N N . SER A 1 83 ? 4.750 16.247 -12.611 1.00 98.12 83 SER A N 1
ATOM 589 C CA . SER A 1 83 ? 4.347 16.452 -14.011 1.00 98.12 83 SER A CA 1
ATOM 590 C C . SER A 1 83 ? 3.316 15.441 -14.512 1.00 98.12 83 SER A C 1
ATOM 592 O O . SER A 1 83 ? 2.877 15.555 -15.654 1.00 98.12 83 SER A O 1
ATOM 594 N N . LEU A 1 84 ? 2.953 14.453 -13.689 1.00 98.56 84 LEU A N 1
ATOM 595 C CA . LEU A 1 84 ? 1.967 13.441 -14.047 1.00 98.56 84 LEU A CA 1
ATOM 596 C C . LEU A 1 84 ? 0.549 13.959 -13.774 1.00 98.56 84 LEU A C 1
ATOM 598 O O . LEU A 1 84 ? 0.294 14.607 -12.758 1.00 98.56 84 LEU A O 1
ATOM 602 N N . THR A 1 85 ? -0.355 13.655 -14.698 1.00 98.56 85 THR A N 1
ATOM 603 C CA . THR A 1 85 ? -1.795 13.930 -14.634 1.00 98.56 85 THR A CA 1
ATOM 604 C C . THR A 1 85 ? -2.556 12.631 -14.848 1.00 98.56 85 THR A C 1
ATOM 606 O O . THR A 1 85 ? -1.946 11.625 -15.199 1.00 98.56 85 THR A O 1
ATOM 609 N N . ASP A 1 86 ? -3.875 12.662 -14.651 1.00 98.56 86 ASP A N 1
ATOM 610 C CA . ASP A 1 86 ? -4.771 11.528 -14.909 1.00 98.56 86 ASP A CA 1
ATOM 611 C C . ASP A 1 86 ? -4.437 10.268 -14.088 1.00 98.56 86 ASP A C 1
ATOM 613 O O . ASP A 1 86 ? -4.863 9.163 -14.431 1.00 98.56 86 ASP A O 1
ATOM 617 N N . VAL A 1 87 ? -3.713 10.442 -12.977 1.00 98.88 87 VAL A N 1
ATOM 618 C CA . VAL A 1 87 ? -3.328 9.379 -12.047 1.00 98.88 87 VAL A CA 1
ATOM 619 C C . VAL A 1 87 ? -4.519 9.022 -11.160 1.00 98.88 87 VAL A C 1
ATOM 621 O O . VAL A 1 87 ? -5.211 9.897 -10.643 1.00 98.88 87 VAL A O 1
ATOM 624 N N . VAL A 1 88 ? -4.749 7.727 -10.960 1.00 98.69 88 VAL A N 1
ATOM 625 C CA . VAL A 1 88 ? -5.833 7.191 -10.118 1.00 98.69 88 VAL A CA 1
ATOM 626 C C . VAL A 1 88 ? -5.331 6.314 -8.977 1.00 98.69 88 VAL A C 1
ATOM 628 O O . VAL A 1 88 ? -6.069 6.079 -8.025 1.00 98.69 88 VAL A O 1
ATOM 631 N N . GLN A 1 89 ? -4.081 5.847 -9.041 1.00 98.88 89 GLN A N 1
ATOM 632 C CA . GLN A 1 89 ? -3.448 5.140 -7.934 1.00 98.88 89 GLN A CA 1
ATOM 633 C C . GLN A 1 89 ? -1.931 5.336 -7.938 1.00 98.88 89 GLN A C 1
ATOM 635 O O . GLN A 1 89 ? -1.296 5.385 -8.991 1.00 98.88 89 GLN A O 1
ATOM 640 N N . ILE A 1 90 ? -1.347 5.412 -6.745 1.00 98.94 90 ILE A N 1
ATOM 641 C CA . ILE A 1 90 ? 0.099 5.533 -6.524 1.00 98.94 90 ILE A CA 1
ATOM 642 C C . ILE A 1 90 ? 0.637 4.390 -5.657 1.00 98.94 90 ILE A C 1
ATOM 644 O O . ILE A 1 90 ? -0.042 3.939 -4.734 1.00 98.94 90 ILE A O 1
ATOM 648 N N . ALA A 1 91 ? 1.876 3.962 -5.914 1.00 98.88 91 ALA A N 1
ATOM 649 C CA . ALA A 1 91 ? 2.592 3.007 -5.068 1.00 98.88 91 ALA A CA 1
ATOM 650 C C . ALA A 1 91 ? 4.089 3.340 -4.965 1.00 98.88 91 ALA A C 1
ATOM 652 O O . ALA A 1 91 ? 4.782 3.500 -5.975 1.00 98.88 91 ALA A O 1
ATOM 653 N N . GLY A 1 92 ? 4.597 3.437 -3.735 1.00 98.50 92 GLY A N 1
ATOM 654 C CA . GLY A 1 92 ? 6.022 3.587 -3.445 1.00 98.50 92 GLY A CA 1
ATOM 655 C C . GLY A 1 92 ? 6.723 2.233 -3.351 1.00 98.50 92 GLY A C 1
ATOM 656 O O . GLY A 1 92 ? 6.256 1.337 -2.661 1.00 98.50 92 GLY A O 1
ATOM 657 N N . GLY A 1 93 ? 7.858 2.080 -4.028 1.00 98.31 93 GLY A N 1
ATOM 658 C CA . GLY A 1 93 ? 8.754 0.937 -3.867 1.00 98.31 93 GLY A CA 1
ATOM 659 C C . GLY A 1 93 ? 10.015 1.298 -3.079 1.00 98.31 93 GLY A C 1
ATOM 660 O O . GLY A 1 93 ? 10.091 2.317 -2.387 1.00 98.31 93 GLY A O 1
ATOM 661 N N . GLY A 1 94 ? 11.056 0.471 -3.205 1.00 97.69 94 GLY A N 1
ATOM 662 C CA . GLY A 1 94 ? 12.340 0.744 -2.556 1.00 97.69 94 GLY A CA 1
ATOM 663 C C . GLY A 1 94 ? 12.998 2.037 -3.055 1.00 97.69 94 GLY A C 1
ATOM 664 O O . GLY A 1 94 ? 13.046 3.040 -2.343 1.00 97.69 94 GLY A O 1
ATOM 665 N N . ASP A 1 95 ? 13.456 2.012 -4.307 1.00 98.25 95 ASP A N 1
ATOM 666 C CA . ASP A 1 95 ? 14.089 3.147 -4.998 1.00 98.25 95 ASP A CA 1
ATOM 667 C C . ASP A 1 95 ? 13.359 3.528 -6.299 1.00 98.25 95 ASP A C 1
ATOM 669 O O . ASP A 1 95 ? 13.961 4.076 -7.223 1.00 98.25 95 ASP A O 1
ATOM 673 N N . HIS A 1 96 ? 12.071 3.199 -6.393 1.00 98.75 96 HIS A N 1
ATOM 674 C CA . HIS A 1 96 ? 11.206 3.504 -7.533 1.00 98.75 96 HIS A CA 1
ATOM 675 C C . HIS A 1 96 ? 9.778 3.796 -7.059 1.00 98.75 96 HIS A C 1
ATOM 677 O O . HIS A 1 96 ? 9.438 3.535 -5.902 1.00 98.75 96 HIS A O 1
ATOM 683 N N . SER A 1 97 ? 8.958 4.310 -7.965 1.00 98.88 97 SER A N 1
ATOM 684 C CA . SER A 1 97 ? 7.555 4.648 -7.746 1.00 98.88 97 SER A CA 1
ATOM 685 C C . SER A 1 97 ? 6.727 4.255 -8.963 1.00 98.88 97 SER A C 1
ATOM 687 O O . SER A 1 97 ? 7.240 4.217 -10.085 1.00 98.88 97 SER A O 1
ATOM 689 N N . LEU A 1 98 ? 5.445 3.986 -8.732 1.00 98.88 98 LEU A N 1
ATOM 690 C CA . LEU A 1 98 ? 4.463 3.623 -9.748 1.00 98.88 98 LEU A CA 1
ATOM 691 C C . LEU A 1 98 ? 3.271 4.581 -9.666 1.00 98.88 98 LEU A C 1
ATOM 693 O O . LEU A 1 98 ? 2.798 4.897 -8.571 1.00 98.88 98 LEU A O 1
ATOM 697 N N . ALA A 1 99 ? 2.784 5.010 -10.825 1.00 98.88 99 ALA A N 1
ATOM 698 C CA . ALA A 1 99 ? 1.559 5.775 -10.994 1.00 98.88 99 ALA A CA 1
ATOM 699 C C . ALA A 1 99 ? 0.681 5.068 -12.034 1.00 98.88 99 ALA A C 1
ATOM 701 O O . ALA A 1 99 ? 1.088 4.905 -13.186 1.00 98.88 99 ALA A O 1
ATOM 702 N N . LEU A 1 100 ? -0.497 4.624 -11.608 1.00 98.94 100 LEU A N 1
ATOM 703 C CA . LEU A 1 100 ? -1.537 4.074 -12.469 1.00 98.94 100 LEU A CA 1
ATOM 704 C C . LEU A 1 100 ? -2.394 5.218 -13.003 1.00 98.94 100 LEU A C 1
ATOM 706 O O . LEU A 1 100 ? -2.908 6.019 -12.219 1.00 98.94 100 LEU A O 1
ATOM 710 N N . HIS A 1 101 ? -2.576 5.261 -14.316 1.00 98.81 101 HIS A N 1
ATOM 711 C CA . HIS A 1 101 ? -3.421 6.234 -14.997 1.00 98.81 101 HIS A CA 1
ATOM 712 C C . HIS A 1 101 ? -4.850 5.725 -15.164 1.00 98.81 101 HIS A C 1
ATOM 714 O O . HIS A 1 101 ? -5.109 4.522 -15.191 1.00 98.81 101 HIS A O 1
ATOM 720 N N . SER A 1 102 ? -5.790 6.658 -15.304 1.00 98.31 102 SER A N 1
ATOM 721 C CA . SER A 1 102 ? -7.220 6.375 -15.500 1.00 98.31 102 SER A CA 1
ATOM 722 C C . SER A 1 102 ? -7.537 5.573 -16.770 1.00 98.31 102 SER A C 1
ATOM 724 O O . SER A 1 102 ? -8.614 4.987 -16.865 1.00 98.31 102 SER A O 1
ATOM 726 N N . ASP A 1 103 ? -6.610 5.519 -17.729 1.00 98.38 103 ASP A N 1
ATOM 727 C CA . ASP A 1 103 ? -6.710 4.718 -18.953 1.00 98.38 103 ASP A CA 1
ATOM 728 C C . ASP A 1 103 ? -6.170 3.281 -18.804 1.00 98.38 103 ASP A C 1
ATOM 730 O O . ASP A 1 103 ? -6.152 2.525 -19.776 1.00 98.38 103 ASP A O 1
ATOM 734 N N . GLY A 1 104 ? -5.740 2.890 -17.599 1.00 98.50 104 GLY A N 1
ATOM 735 C CA . GLY A 1 104 ? -5.206 1.562 -17.299 1.00 98.50 104 GLY A CA 1
ATOM 736 C C . GLY A 1 104 ? -3.730 1.370 -17.665 1.00 98.50 104 GLY A C 1
ATOM 737 O O . GLY A 1 104 ? -3.233 0.245 -17.582 1.00 98.50 104 GLY A O 1
ATOM 738 N N . THR A 1 105 ? -3.019 2.426 -18.074 1.00 98.75 105 THR A N 1
ATOM 739 C CA . THR A 1 105 ? -1.562 2.399 -18.292 1.00 98.75 105 THR A CA 1
ATOM 740 C C . THR A 1 105 ? -0.786 2.758 -17.021 1.00 98.75 105 THR A C 1
ATOM 742 O O . THR A 1 105 ? -1.321 3.356 -16.087 1.00 98.75 105 THR A O 1
ATOM 745 N N . VAL A 1 106 ? 0.502 2.398 -16.959 1.00 98.81 106 VAL A N 1
ATOM 746 C CA . VAL A 1 106 ? 1.345 2.627 -15.772 1.00 98.81 106 VAL A CA 1
ATOM 747 C C . VAL A 1 106 ? 2.603 3.412 -16.131 1.00 98.81 106 VAL A C 1
ATOM 749 O O . VAL A 1 106 ? 3.414 2.971 -16.945 1.00 98.81 106 VAL A O 1
ATOM 752 N N . THR A 1 107 ? 2.827 4.534 -15.445 1.00 98.69 107 THR A N 1
ATOM 753 C CA . THR A 1 107 ? 4.131 5.208 -15.427 1.00 98.69 107 THR A CA 1
ATOM 754 C C . THR A 1 107 ? 4.918 4.754 -14.207 1.00 98.69 107 THR A C 1
ATOM 756 O O . THR A 1 107 ? 4.532 5.021 -13.070 1.00 98.69 107 THR A O 1
ATOM 759 N N . ALA A 1 108 ? 6.066 4.127 -14.439 1.00 98.69 108 ALA A N 1
ATOM 760 C CA . ALA A 1 108 ? 7.055 3.857 -13.404 1.00 98.69 108 ALA A CA 1
ATOM 761 C C . ALA A 1 108 ? 8.233 4.836 -13.520 1.00 98.69 108 ALA A C 1
ATOM 763 O O . ALA A 1 108 ? 8.589 5.266 -14.620 1.00 98.69 108 ALA A O 1
ATOM 764 N N . PHE A 1 109 ? 8.850 5.198 -12.396 1.00 98.81 109 PHE A N 1
ATOM 765 C CA . PHE A 1 109 ? 10.022 6.078 -12.369 1.00 98.81 109 PHE A CA 1
ATOM 766 C C . PHE A 1 109 ? 10.934 5.791 -11.174 1.00 98.81 109 PHE A C 1
ATOM 768 O O . PHE A 1 109 ? 10.500 5.253 -10.158 1.00 98.81 109 PHE A O 1
ATOM 775 N N . GLY A 1 110 ? 12.214 6.140 -11.301 1.00 98.62 110 GLY A N 1
ATOM 776 C CA . GLY A 1 110 ? 13.247 5.851 -10.308 1.00 98.62 110 GLY A CA 1
ATOM 777 C C . GLY A 1 110 ? 14.328 4.904 -10.830 1.00 98.62 110 GLY A C 1
ATOM 778 O O . GLY A 1 110 ? 14.646 4.887 -12.019 1.00 98.62 110 GLY A O 1
ATOM 779 N N . SER A 1 111 ? 14.909 4.116 -9.924 1.00 98.38 111 SER A N 1
ATOM 780 C CA . SER A 1 111 ? 15.934 3.119 -10.243 1.00 98.38 111 SER A CA 1
ATOM 781 C C . SER A 1 111 ? 15.379 2.041 -11.170 1.00 98.38 111 SER A C 1
ATOM 783 O O . SER A 1 111 ? 14.332 1.474 -10.879 1.00 98.38 111 SER A O 1
ATOM 785 N N . ASP A 1 112 ? 16.118 1.707 -12.230 1.00 98.12 112 ASP A N 1
ATOM 786 C CA . ASP A 1 112 ? 15.746 0.655 -13.190 1.00 98.12 112 ASP A CA 1
ATOM 787 C C . ASP A 1 112 ? 16.852 -0.390 -13.401 1.00 98.12 112 ASP A C 1
ATOM 789 O O . ASP A 1 112 ? 16.883 -1.114 -14.392 1.00 98.12 112 ASP A O 1
ATOM 793 N N . ASN A 1 113 ? 17.799 -0.489 -12.465 1.00 97.50 113 ASN A N 1
ATOM 794 C CA . ASN A 1 113 ? 18.958 -1.380 -12.616 1.00 97.50 113 ASN A CA 1
ATOM 795 C C . ASN A 1 113 ? 18.582 -2.867 -12.777 1.00 97.50 113 ASN A C 1
ATOM 797 O O . ASN A 1 113 ? 19.429 -3.668 -13.169 1.00 97.50 113 ASN A O 1
ATOM 801 N N . LEU A 1 114 ? 17.350 -3.245 -12.423 1.00 97.81 114 LEU A N 1
ATOM 802 C CA . LEU A 1 114 ? 16.840 -4.613 -12.446 1.00 97.81 114 LEU A CA 1
ATOM 803 C C . LEU A 1 114 ? 15.511 -4.727 -13.219 1.00 97.81 114 LEU A C 1
ATOM 805 O O . LEU A 1 114 ? 14.872 -5.772 -13.139 1.00 97.81 114 LEU A O 1
ATOM 809 N N . GLY A 1 115 ? 15.102 -3.693 -13.968 1.00 97.69 115 GLY A N 1
ATOM 810 C CA . GLY A 1 115 ? 13.877 -3.692 -14.781 1.00 97.69 115 GLY A CA 1
ATOM 811 C C . GLY A 1 115 ? 12.585 -3.338 -14.032 1.00 97.69 115 GLY A C 1
ATOM 812 O O . GLY A 1 115 ? 11.494 -3.584 -14.545 1.00 97.69 115 GLY A O 1
ATOM 813 N N . GLN A 1 116 ? 12.681 -2.808 -12.809 1.00 97.81 116 GLN A N 1
ATOM 814 C CA . GLN A 1 116 ? 11.534 -2.441 -11.965 1.00 97.81 116 GLN A CA 1
ATOM 815 C C . GLN A 1 116 ? 10.809 -1.157 -12.409 1.00 97.81 116 GLN A C 1
ATOM 817 O O . GLN A 1 116 ? 9.816 -0.768 -11.807 1.00 97.81 116 GLN A O 1
ATOM 822 N N . VAL A 1 117 ? 11.298 -0.488 -13.454 1.00 98.38 117 VAL A N 1
ATOM 823 C CA . VAL A 1 117 ? 10.637 0.654 -14.093 1.00 98.38 117 VAL A CA 1
ATOM 824 C C . VAL A 1 117 ? 10.300 0.325 -15.543 1.00 98.38 117 VAL A C 1
ATOM 826 O O . VAL A 1 117 ? 9.143 0.430 -15.946 1.00 98.38 117 VAL A O 1
ATOM 829 N N . SER A 1 118 ? 11.273 -0.132 -16.334 1.00 97.50 118 SER A N 1
ATOM 830 C CA . SER A 1 118 ? 11.064 -0.392 -17.766 1.00 97.50 118 SER A CA 1
ATOM 831 C C . SER A 1 118 ? 10.042 -1.495 -18.052 1.00 97.50 118 SER A C 1
ATOM 833 O O . SER A 1 118 ? 9.431 -1.485 -19.121 1.00 97.50 118 SER A O 1
ATOM 835 N N . GLY A 1 119 ? 9.787 -2.394 -17.095 1.00 96.12 119 GLY A N 1
ATOM 836 C CA . GLY A 1 119 ? 8.746 -3.419 -17.205 1.00 96.12 119 GLY A CA 1
ATOM 837 C C . GLY A 1 119 ? 7.311 -2.882 -17.294 1.00 96.12 119 GLY A C 1
ATOM 838 O O . GLY A 1 119 ? 6.443 -3.588 -17.799 1.00 96.12 119 GLY A O 1
ATOM 839 N N . ALA A 1 120 ? 7.057 -1.636 -16.878 1.00 97.19 120 ALA A N 1
ATOM 840 C CA . ALA A 1 120 ? 5.721 -1.038 -16.920 1.00 97.19 120 ALA A CA 1
ATOM 841 C C . ALA A 1 120 ? 5.300 -0.547 -18.319 1.00 97.19 120 ALA A C 1
ATOM 843 O O . ALA A 1 120 ? 4.113 -0.382 -18.582 1.00 97.19 120 ALA A O 1
ATOM 844 N N . ALA A 1 121 ? 6.254 -0.330 -19.233 1.00 94.75 121 ALA A N 1
ATOM 845 C CA . ALA A 1 121 ? 6.041 0.440 -20.465 1.00 94.75 121 ALA A CA 1
ATOM 846 C C . ALA A 1 121 ? 4.997 -0.138 -21.442 1.00 94.75 121 ALA A C 1
ATOM 848 O O . ALA A 1 121 ? 4.509 0.587 -22.304 1.00 94.75 121 ALA A O 1
ATOM 849 N N . ALA A 1 122 ? 4.690 -1.434 -21.342 1.00 95.25 122 ALA A N 1
ATOM 850 C CA . ALA A 1 122 ? 3.746 -2.126 -22.219 1.00 95.25 122 ALA A CA 1
ATOM 851 C C . ALA A 1 122 ? 2.464 -2.579 -21.500 1.00 95.25 122 ALA A C 1
ATOM 853 O O . ALA A 1 122 ? 1.685 -3.333 -22.081 1.00 95.25 122 ALA A O 1
ATOM 854 N N . LEU A 1 123 ? 2.266 -2.174 -20.242 1.00 97.88 123 LEU A N 1
ATOM 855 C CA . LEU A 1 123 ? 1.090 -2.561 -19.471 1.00 97.88 123 LEU A CA 1
ATOM 856 C C . LEU A 1 123 ? -0.131 -1.733 -19.885 1.00 97.88 123 LEU A C 1
ATOM 858 O O . LEU A 1 123 ? -0.053 -0.511 -20.018 1.00 97.88 123 LEU A O 1
ATOM 862 N N . THR A 1 124 ? -1.253 -2.422 -20.046 1.00 97.94 124 THR A N 1
ATOM 863 C CA . THR A 1 124 ? -2.594 -1.867 -20.252 1.00 97.94 124 THR A CA 1
ATOM 864 C C . THR A 1 124 ? -3.565 -2.600 -19.339 1.00 97.94 124 THR A C 1
ATOM 866 O O . THR A 1 124 ? -3.200 -3.623 -18.765 1.00 97.94 124 THR A O 1
ATOM 869 N N . ASP A 1 125 ? -4.792 -2.092 -19.215 1.00 98.38 125 ASP A N 1
ATOM 870 C CA . ASP A 1 125 ? -5.879 -2.752 -18.479 1.00 98.38 125 ASP A CA 1
ATOM 871 C C . ASP A 1 125 ? -5.568 -3.011 -16.989 1.00 98.38 125 ASP A C 1
ATOM 873 O O . ASP A 1 125 ? -6.194 -3.865 -16.352 1.00 98.38 125 ASP A O 1
ATOM 877 N N . VAL A 1 126 ? -4.623 -2.248 -16.425 1.00 98.88 126 VAL A N 1
ATOM 878 C CA . VAL A 1 126 ? -4.214 -2.326 -15.020 1.00 98.88 126 VAL A CA 1
ATOM 879 C C . VAL A 1 126 ? -5.246 -1.630 -14.134 1.00 98.88 126 VAL A C 1
ATOM 881 O O . VAL A 1 126 ? -5.735 -0.548 -14.453 1.00 98.88 126 VAL A O 1
ATOM 884 N N . VAL A 1 127 ? -5.556 -2.243 -12.992 1.00 98.75 127 VAL A N 1
ATOM 885 C CA . VAL A 1 127 ? -6.473 -1.707 -11.970 1.00 98.75 127 VAL A CA 1
ATOM 886 C C . VAL A 1 127 ? -5.812 -1.526 -10.605 1.00 98.75 127 VAL A C 1
ATOM 888 O O . VAL A 1 127 ? -6.340 -0.798 -9.767 1.00 98.75 127 VAL A O 1
ATOM 891 N N . GLN A 1 128 ? -4.650 -2.144 -10.375 1.00 98.94 128 GLN A N 1
ATOM 892 C CA . GLN A 1 128 ? -3.826 -1.862 -9.203 1.00 98.94 128 GLN A CA 1
ATOM 893 C C . GLN A 1 128 ? -2.332 -2.044 -9.496 1.00 98.94 128 GLN A C 1
ATOM 895 O O . GLN A 1 128 ? -1.941 -2.938 -10.244 1.00 98.94 128 GLN A O 1
ATOM 900 N N . VAL A 1 129 ? -1.491 -1.229 -8.860 1.00 98.94 129 VAL A N 1
ATOM 901 C CA . VAL A 1 129 ? -0.028 -1.338 -8.841 1.00 98.94 129 VAL A CA 1
ATOM 902 C C . VAL A 1 129 ? 0.496 -1.487 -7.412 1.00 98.94 129 VAL A C 1
ATOM 904 O O . VAL A 1 129 ? -0.035 -0.883 -6.483 1.00 98.94 129 VAL A O 1
ATOM 907 N N . ALA A 1 130 ? 1.571 -2.257 -7.234 1.00 98.81 130 ALA A N 1
ATOM 908 C CA . ALA A 1 130 ? 2.262 -2.408 -5.953 1.00 98.81 130 ALA A CA 1
ATOM 909 C C . ALA A 1 130 ? 3.788 -2.386 -6.135 1.00 98.81 130 ALA A C 1
ATOM 911 O O . ALA A 1 130 ? 4.347 -3.119 -6.957 1.00 98.81 130 ALA A O 1
ATOM 912 N N . GLY A 1 131 ? 4.472 -1.544 -5.356 1.00 98.31 131 GLY A N 1
ATOM 913 C CA . GLY A 1 131 ? 5.925 -1.374 -5.389 1.00 98.31 131 GLY A CA 1
ATOM 914 C C . GLY A 1 131 ? 6.606 -2.149 -4.265 1.00 98.31 131 GLY A C 1
ATOM 915 O O . GLY A 1 131 ? 6.364 -1.904 -3.092 1.00 98.31 131 GLY A O 1
ATOM 916 N N . GLY A 1 132 ? 7.493 -3.078 -4.604 1.00 97.69 132 GLY A N 1
ATOM 917 C CA . GLY A 1 132 ? 8.268 -3.829 -3.623 1.00 97.69 132 GLY A CA 1
ATOM 918 C C . GLY A 1 132 ? 9.467 -3.056 -3.088 1.00 97.69 132 GLY A C 1
ATOM 919 O O . GLY A 1 132 ? 10.162 -2.334 -3.818 1.00 97.69 132 GLY A O 1
ATOM 920 N N . PHE A 1 133 ? 9.788 -3.276 -1.813 1.00 97.19 133 PHE A N 1
ATOM 921 C CA . PHE A 1 133 ? 10.907 -2.601 -1.147 1.00 97.19 133 PHE A CA 1
ATOM 922 C C . PHE A 1 133 ? 12.287 -3.064 -1.645 1.00 97.19 133 PHE A C 1
ATOM 924 O O . PHE A 1 133 ? 13.280 -2.367 -1.426 1.00 97.19 133 PHE A O 1
ATOM 931 N N . TRP A 1 134 ? 12.358 -4.200 -2.354 1.00 97.00 134 TRP A N 1
ATOM 932 C CA . TRP A 1 134 ? 13.584 -4.726 -2.970 1.00 97.00 134 TRP A CA 1
ATOM 933 C C . TRP A 1 134 ? 13.463 -4.890 -4.490 1.00 97.00 134 TRP A C 1
ATOM 935 O O . TRP A 1 134 ? 13.635 -5.977 -5.048 1.00 97.00 134 TRP A O 1
ATOM 945 N N . ASN A 1 135 ? 13.198 -3.766 -5.159 1.00 97.00 135 ASN A N 1
ATOM 946 C CA . ASN A 1 135 ? 13.357 -3.595 -6.607 1.00 97.00 135 ASN A CA 1
ATOM 947 C C . ASN A 1 135 ? 12.500 -4.532 -7.468 1.00 97.00 135 ASN A C 1
ATOM 949 O O . ASN A 1 135 ? 12.973 -5.023 -8.488 1.00 97.00 135 ASN A O 1
ATOM 953 N N . HIS A 1 136 ? 11.260 -4.789 -7.064 1.00 98.44 136 HIS A N 1
ATOM 954 C CA . HIS A 1 136 ? 10.268 -5.448 -7.910 1.00 98.44 136 HIS A CA 1
ATOM 955 C C . HIS A 1 136 ? 8.952 -4.685 -7.852 1.00 98.44 136 HIS A C 1
ATOM 957 O O . HIS A 1 136 ? 8.744 -3.874 -6.948 1.00 98.44 136 HIS A O 1
ATOM 963 N N . SER A 1 137 ? 8.082 -4.963 -8.806 1.00 98.69 137 SER A N 1
ATOM 964 C CA . SER A 1 137 ? 6.797 -4.303 -8.963 1.00 98.69 137 SER A CA 1
ATOM 965 C C . SER A 1 137 ? 5.770 -5.314 -9.449 1.00 98.69 137 SER A C 1
ATOM 967 O O . SER A 1 137 ? 6.114 -6.287 -10.126 1.00 98.69 137 SER A O 1
ATOM 969 N N . MET A 1 138 ? 4.513 -5.066 -9.110 1.00 98.75 138 MET A N 1
ATOM 970 C CA . MET A 1 138 ? 3.373 -5.875 -9.520 1.00 98.75 138 MET A CA 1
ATOM 971 C C . MET A 1 138 ? 2.282 -4.978 -10.089 1.00 98.75 138 MET A C 1
ATOM 973 O O . MET A 1 138 ? 2.084 -3.859 -9.613 1.00 98.75 138 MET A O 1
ATOM 977 N N . ALA A 1 139 ? 1.575 -5.489 -11.089 1.00 98.81 139 ALA A N 1
ATOM 978 C CA . ALA A 1 139 ? 0.390 -4.883 -11.669 1.00 98.81 139 ALA A CA 1
ATOM 979 C C . ALA A 1 139 ? -0.726 -5.929 -11.751 1.00 98.81 139 ALA A C 1
ATOM 981 O O . ALA A 1 139 ? -0.531 -7.002 -12.324 1.00 98.81 139 ALA A O 1
ATOM 982 N N . LEU A 1 140 ? -1.874 -5.613 -11.162 1.00 98.88 140 LEU A N 1
ATOM 983 C CA . LEU A 1 140 ? -3.107 -6.387 -11.243 1.00 98.88 140 LEU A CA 1
ATOM 984 C C . LEU A 1 140 ? -3.931 -5.863 -12.414 1.00 98.88 140 LEU A C 1
ATOM 986 O O . LEU A 1 140 ? -4.201 -4.662 -12.495 1.00 98.88 140 LEU A O 1
ATOM 990 N N . HIS A 1 141 ? -4.341 -6.766 -13.291 1.00 98.69 141 HIS A N 1
ATOM 991 C CA . HIS A 1 141 ? -5.189 -6.476 -14.440 1.00 98.69 141 HIS A CA 1
ATOM 992 C C . HIS A 1 141 ? -6.668 -6.593 -14.085 1.00 98.69 141 HIS A C 1
ATOM 994 O O . HIS A 1 141 ? -7.055 -7.305 -13.158 1.00 98.69 141 HIS A O 1
ATOM 1000 N N . SER A 1 142 ? -7.509 -5.905 -14.853 1.00 98.12 142 SER A N 1
ATOM 1001 C CA . SER A 1 142 ? -8.970 -5.910 -14.686 1.00 98.12 142 SER A CA 1
ATOM 1002 C C . SER A 1 142 ? -9.622 -7.295 -14.819 1.00 98.12 142 SER A C 1
ATOM 1004 O O . SER A 1 142 ? -10.746 -7.483 -14.356 1.00 98.12 142 SER A O 1
ATOM 1006 N N . ASP A 1 143 ? -8.928 -8.267 -15.415 1.00 98.12 143 ASP A N 1
ATOM 1007 C CA . ASP A 1 143 ? -9.366 -9.661 -15.540 1.00 98.12 143 ASP A CA 1
ATOM 1008 C C . ASP A 1 143 ? -8.954 -10.557 -14.353 1.00 98.12 143 ASP A C 1
ATOM 1010 O O . ASP A 1 143 ? -9.227 -11.758 -14.362 1.00 98.12 143 ASP A O 1
ATOM 1014 N N . GLY A 1 144 ? -8.313 -9.987 -13.327 1.00 98.12 144 GLY A N 1
ATOM 1015 C CA . GLY A 1 144 ? -7.867 -10.700 -12.130 1.00 98.12 144 GLY A CA 1
ATOM 1016 C C . GLY A 1 144 ? -6.521 -11.416 -12.275 1.00 98.12 144 GLY A C 1
ATOM 1017 O O . GLY A 1 144 ? -6.143 -12.160 -11.367 1.00 98.12 144 GLY A O 1
ATOM 1018 N N . THR A 1 145 ? -5.798 -11.227 -13.386 1.00 98.62 145 THR A N 1
ATOM 1019 C CA . THR A 1 145 ? -4.424 -11.727 -13.572 1.00 98.62 145 THR A CA 1
ATOM 1020 C C . THR A 1 145 ? -3.373 -10.726 -13.085 1.00 98.62 145 THR A C 1
ATOM 1022 O O . THR A 1 145 ? -3.649 -9.537 -12.923 1.00 98.62 145 THR A O 1
ATOM 1025 N N . VAL A 1 146 ? -2.140 -11.186 -12.838 1.00 98.62 146 VAL A N 1
ATOM 1026 C CA . VAL A 1 146 ? -1.060 -10.343 -12.294 1.00 98.62 146 VAL A CA 1
ATOM 1027 C C . VAL A 1 146 ? 0.201 -10.428 -13.152 1.00 98.62 146 VAL A C 1
ATOM 1029 O O . VAL A 1 146 ? 0.731 -11.513 -13.396 1.00 98.62 146 VAL A O 1
ATOM 1032 N N . THR A 1 147 ? 0.740 -9.270 -13.541 1.00 98.38 147 THR A N 1
ATOM 1033 C CA . THR A 1 147 ? 2.068 -9.155 -14.157 1.00 98.38 147 THR A CA 1
ATOM 1034 C C . THR A 1 147 ? 3.064 -8.598 -13.152 1.00 98.38 147 THR A C 1
ATOM 1036 O O . THR A 1 147 ? 2.901 -7.489 -12.646 1.00 98.38 147 THR A O 1
ATOM 1039 N N . GLY A 1 148 ? 4.142 -9.341 -12.911 1.00 98.12 148 GLY A N 1
ATOM 1040 C CA . GLY A 1 148 ? 5.294 -8.854 -12.163 1.00 98.12 148 GLY A CA 1
ATOM 1041 C C . GLY A 1 148 ? 6.433 -8.394 -13.075 1.00 98.12 148 GLY A C 1
ATOM 1042 O O . GLY A 1 148 ? 6.644 -8.952 -14.153 1.00 98.12 148 GLY A O 1
ATOM 1043 N N . PHE A 1 149 ? 7.217 -7.419 -12.616 1.00 98.44 149 PHE A N 1
ATOM 1044 C CA . PHE A 1 149 ? 8.449 -6.972 -13.272 1.00 98.44 149 PHE A CA 1
ATOM 1045 C C . PHE A 1 149 ? 9.516 -6.525 -12.259 1.00 98.44 149 PHE A C 1
ATOM 1047 O O . PHE A 1 149 ? 9.233 -6.285 -11.084 1.00 98.44 149 PHE A O 1
ATOM 1054 N N . GLY A 1 150 ? 10.773 -6.452 -12.701 1.00 98.38 150 GLY A N 1
ATOM 1055 C CA . GLY A 1 150 ? 11.920 -6.129 -11.852 1.00 98.38 150 GLY A CA 1
ATOM 1056 C C . GLY A 1 150 ? 12.704 -7.349 -11.358 1.00 98.38 150 GLY A C 1
ATOM 1057 O O . GLY A 1 150 ? 12.796 -8.385 -12.018 1.00 98.38 150 GLY A O 1
ATOM 1058 N N . TYR A 1 151 ? 13.313 -7.222 -10.181 1.00 98.12 151 TYR A N 1
ATOM 1059 C CA . TYR A 1 151 ? 14.240 -8.203 -9.629 1.00 98.12 151 TYR A CA 1
ATOM 1060 C C . TYR A 1 151 ? 13.542 -9.492 -9.182 1.00 98.12 151 TYR A C 1
ATOM 1062 O O . TYR A 1 151 ? 12.825 -9.499 -8.185 1.00 98.12 151 TYR A O 1
ATOM 1070 N N . ASP A 1 152 ? 13.858 -10.626 -9.808 1.00 97.81 152 ASP A N 1
ATOM 1071 C CA . ASP A 1 152 ? 13.160 -11.902 -9.568 1.00 97.81 152 ASP A CA 1
ATOM 1072 C C . ASP A 1 152 ? 13.914 -12.918 -8.684 1.00 97.81 152 ASP A C 1
ATOM 1074 O O . ASP A 1 152 ? 13.748 -14.134 -8.774 1.00 97.81 152 ASP A O 1
ATOM 1078 N N . GLN A 1 153 ? 14.783 -12.459 -7.781 1.00 97.12 153 GLN A N 1
ATOM 1079 C CA . GLN A 1 153 ? 15.341 -13.383 -6.787 1.00 97.12 153 GLN A CA 1
ATOM 1080 C C . GLN A 1 153 ? 14.235 -13.974 -5.896 1.00 97.12 153 GLN A C 1
ATOM 1082 O O . GLN A 1 153 ? 13.380 -13.226 -5.419 1.00 97.12 153 GLN A O 1
ATOM 1087 N N . TYR A 1 154 ? 14.316 -15.286 -5.643 1.00 96.81 154 TYR A N 1
ATOM 1088 C CA . TYR A 1 154 ? 13.332 -16.100 -4.912 1.00 96.81 154 TYR A CA 1
ATOM 1089 C C . TYR A 1 154 ? 11.985 -16.286 -5.625 1.00 96.81 154 TYR A C 1
ATOM 1091 O O . TYR A 1 154 ? 11.039 -16.747 -4.999 1.00 96.81 154 TYR A O 1
ATOM 1099 N N . SER A 1 155 ? 11.896 -15.989 -6.924 1.00 97.12 155 SER A N 1
ATOM 1100 C CA . SER A 1 155 ? 10.642 -16.057 -7.694 1.00 97.12 155 SER A CA 1
ATOM 1101 C C . SER A 1 155 ? 9.573 -15.072 -7.204 1.00 97.12 155 SER A C 1
ATOM 1103 O O . SER A 1 155 ? 8.382 -15.296 -7.404 1.00 97.12 155 SER A O 1
ATOM 1105 N N . LYS A 1 156 ? 9.984 -13.980 -6.537 1.00 96.62 156 LYS A N 1
ATOM 1106 C CA . LYS A 1 156 ? 9.071 -12.935 -6.039 1.00 96.62 156 LYS A CA 1
ATOM 1107 C C . LYS A 1 156 ? 8.403 -12.127 -7.153 1.00 96.62 156 LYS A C 1
ATOM 1109 O O . LYS A 1 156 ? 7.538 -11.323 -6.865 1.00 96.62 156 LYS A O 1
ATOM 1114 N N . VAL A 1 157 ? 8.809 -12.323 -8.406 1.00 98.00 157 VAL A N 1
ATOM 1115 C CA . VAL A 1 157 ? 8.177 -11.757 -9.600 1.00 98.00 157 VAL A CA 1
ATOM 1116 C C . VAL A 1 157 ? 7.489 -12.860 -10.394 1.00 98.00 157 VAL A C 1
ATOM 1118 O O . VAL A 1 157 ? 6.281 -12.812 -10.610 1.00 98.00 157 VAL A O 1
ATOM 1121 N N . SER A 1 158 ? 8.233 -13.894 -10.788 1.00 97.38 158 SER A N 1
ATOM 1122 C CA . SER A 1 158 ? 7.715 -14.965 -11.650 1.00 97.38 158 SER A CA 1
ATOM 1123 C C . SER A 1 158 ? 6.634 -15.831 -11.000 1.00 97.38 158 SER A C 1
ATOM 1125 O O . SER A 1 158 ? 5.860 -16.461 -11.721 1.00 97.38 158 SER A O 1
ATOM 1127 N N . GLY A 1 159 ? 6.513 -15.825 -9.668 1.00 96.00 159 GLY A N 1
ATOM 1128 C CA . GLY A 1 159 ? 5.426 -16.501 -8.955 1.00 96.00 159 GLY A CA 1
ATOM 1129 C C . GLY A 1 159 ? 4.025 -15.960 -9.273 1.00 96.00 159 GLY A C 1
ATOM 1130 O O . GLY A 1 159 ? 3.051 -16.687 -9.096 1.00 96.00 159 GLY A O 1
ATOM 1131 N N . ALA A 1 160 ? 3.914 -14.742 -9.816 1.00 96.12 160 ALA A N 1
ATOM 1132 C CA . ALA A 1 160 ? 2.635 -14.138 -10.190 1.00 96.12 160 ALA A CA 1
ATOM 1133 C C . ALA A 1 160 ? 1.989 -14.768 -11.440 1.00 96.12 160 ALA A C 1
ATOM 1135 O O . ALA A 1 160 ? 0.780 -14.663 -11.623 1.00 96.12 160 ALA A O 1
ATOM 1136 N N . ALA A 1 161 ? 2.769 -15.447 -12.291 1.00 93.88 161 ALA A N 1
ATOM 1137 C CA . ALA A 1 161 ? 2.351 -15.832 -13.645 1.00 93.88 161 ALA A CA 1
ATOM 1138 C C . ALA A 1 161 ? 1.149 -16.795 -13.714 1.00 93.88 161 ALA A C 1
ATOM 1140 O O . ALA A 1 161 ? 0.539 -16.931 -14.772 1.00 93.88 161 ALA A O 1
ATOM 1141 N N . ALA A 1 162 ? 0.839 -17.493 -12.619 1.00 93.75 162 ALA A N 1
ATOM 1142 C CA . ALA A 1 162 ? -0.266 -18.447 -12.539 1.00 93.75 162 ALA A CA 1
ATOM 1143 C C . ALA A 1 162 ? -1.465 -17.930 -11.725 1.00 93.75 162 ALA A C 1
ATOM 1145 O O . ALA A 1 162 ? -2.415 -18.683 -11.518 1.00 93.75 162 ALA A O 1
ATOM 1146 N N . LEU A 1 163 ? -1.413 -16.691 -11.227 1.00 97.06 163 LEU A N 1
ATOM 1147 C CA . LEU A 1 163 ? -2.487 -16.132 -10.416 1.00 97.06 163 LEU A CA 1
ATOM 1148 C C . LEU A 1 163 ? -3.684 -15.724 -11.276 1.00 97.06 163 LEU A C 1
ATOM 1150 O O . LEU A 1 163 ? -3.532 -15.081 -12.315 1.00 97.06 163 LEU A O 1
ATOM 1154 N N . THR A 1 164 ? -4.869 -16.068 -10.784 1.00 97.31 164 THR A N 1
ATOM 1155 C CA . THR A 1 164 ? -6.169 -15.635 -11.299 1.00 97.31 164 THR A CA 1
ATOM 1156 C C . THR A 1 164 ? -7.058 -15.220 -10.134 1.00 97.31 164 THR A C 1
ATOM 1158 O O . THR A 1 164 ? -6.751 -15.507 -8.971 1.00 97.31 164 THR A O 1
ATOM 1161 N N . ASP A 1 165 ? -8.169 -14.552 -10.448 1.00 98.19 165 ASP A N 1
ATOM 1162 C CA . ASP A 1 165 ? -9.194 -14.173 -9.471 1.00 98.19 165 ASP A CA 1
ATOM 1163 C C . ASP A 1 165 ? -8.647 -13.296 -8.329 1.00 98.19 165 ASP A C 1
ATOM 1165 O O . ASP A 1 165 ? -9.173 -13.317 -7.213 1.00 98.19 165 ASP A O 1
ATOM 1169 N N . VAL A 1 166 ? -7.574 -12.542 -8.598 1.00 98.81 166 VAL A N 1
ATOM 1170 C CA . VAL A 1 166 ? -6.927 -11.635 -7.645 1.00 98.81 166 VAL A CA 1
ATOM 1171 C C . VAL A 1 166 ? -7.700 -10.319 -7.570 1.00 98.81 166 VAL A C 1
ATOM 1173 O O . VAL A 1 166 ? -8.119 -9.773 -8.588 1.00 98.81 166 VAL A O 1
ATOM 1176 N N . VAL A 1 167 ? -7.871 -9.800 -6.354 1.00 98.75 167 VAL A N 1
ATOM 1177 C CA . VAL A 1 167 ? -8.544 -8.517 -6.074 1.00 98.75 167 VAL A CA 1
ATOM 1178 C C . VAL A 1 167 ? -7.656 -7.517 -5.338 1.00 98.75 167 VAL A C 1
ATOM 1180 O O . VAL A 1 167 ? -7.966 -6.329 -5.336 1.00 98.75 167 VAL A O 1
ATOM 1183 N N . GLN A 1 168 ? -6.553 -7.968 -4.733 1.00 98.88 168 GLN A N 1
ATOM 1184 C CA . GLN A 1 168 ? -5.528 -7.081 -4.185 1.00 98.88 168 GLN A CA 1
ATOM 1185 C C . GLN A 1 168 ? -4.134 -7.696 -4.343 1.00 98.88 168 GLN A C 1
ATOM 1187 O O . GLN A 1 168 ? -3.955 -8.888 -4.098 1.00 98.88 168 GLN A O 1
ATOM 1192 N N . ILE A 1 169 ? -3.138 -6.881 -4.686 1.00 98.81 169 ILE A N 1
ATOM 1193 C CA . ILE A 1 169 ? -1.712 -7.233 -4.696 1.00 98.81 169 ILE A CA 1
ATOM 1194 C C . ILE A 1 169 ? -0.913 -6.330 -3.756 1.00 98.81 169 ILE A C 1
ATOM 1196 O O . ILE A 1 169 ? -1.147 -5.127 -3.695 1.00 98.81 169 ILE A O 1
ATOM 1200 N N . GLU A 1 170 ? 0.060 -6.904 -3.051 1.00 98.69 170 GLU A N 1
ATOM 1201 C CA . GLU A 1 170 ? 0.966 -6.174 -2.159 1.00 98.69 170 GLU A CA 1
ATOM 1202 C C . GLU A 1 170 ? 2.383 -6.750 -2.218 1.00 98.69 170 GLU A C 1
ATOM 1204 O O . GLU A 1 170 ? 2.587 -7.967 -2.270 1.00 98.69 170 GLU A O 1
ATOM 1209 N N . CYS A 1 171 ? 3.386 -5.878 -2.151 1.00 98.44 171 CYS A N 1
ATOM 1210 C CA . CYS A 1 171 ? 4.791 -6.260 -2.273 1.00 98.44 171 CYS A CA 1
ATOM 1211 C C . CYS A 1 171 ? 5.550 -5.973 -0.974 1.00 98.44 171 CYS A C 1
ATOM 1213 O O . CYS A 1 171 ? 5.590 -4.843 -0.499 1.00 98.44 171 CYS A O 1
ATOM 1215 N N . GLY A 1 172 ? 6.199 -6.991 -0.413 1.00 97.94 172 GLY A N 1
ATOM 1216 C CA . GLY A 1 172 ? 7.133 -6.830 0.697 1.00 97.94 172 GLY A CA 1
ATOM 1217 C C . GLY A 1 172 ? 8.554 -6.517 0.224 1.00 97.94 172 GLY A C 1
ATOM 1218 O O . GLY A 1 172 ? 8.784 -6.012 -0.878 1.00 97.94 172 GLY A O 1
ATOM 1219 N N . TYR A 1 173 ? 9.557 -6.840 1.047 1.00 96.81 173 TYR A N 1
ATOM 1220 C CA . TYR A 1 173 ? 10.959 -6.734 0.623 1.00 96.81 173 TYR A CA 1
ATOM 1221 C C . TYR A 1 173 ? 11.300 -7.849 -0.364 1.00 96.81 173 TYR A C 1
ATOM 1223 O O . TYR A 1 173 ? 11.583 -7.596 -1.529 1.00 96.81 173 TYR A O 1
ATOM 1231 N N . GLY A 1 174 ? 11.237 -9.102 0.083 1.00 96.56 174 GLY A N 1
ATOM 1232 C CA . GLY A 1 174 ? 11.629 -10.266 -0.714 1.00 96.56 174 GLY A CA 1
ATOM 1233 C C . GLY A 1 174 ? 10.479 -11.121 -1.237 1.00 96.56 174 GLY A C 1
ATOM 1234 O O . GLY A 1 174 ? 10.755 -12.189 -1.776 1.00 96.56 174 GLY A O 1
ATOM 1235 N N . PHE A 1 175 ? 9.226 -10.712 -1.050 1.00 98.25 175 PHE A N 1
ATOM 1236 C CA . PHE A 1 175 ? 8.045 -11.524 -1.344 1.00 98.25 175 PHE A CA 1
ATOM 1237 C C . PHE A 1 175 ? 6.878 -10.655 -1.821 1.00 98.25 175 PHE A C 1
ATOM 1239 O O . PHE A 1 175 ? 6.888 -9.439 -1.624 1.00 98.25 175 PHE A O 1
ATOM 1246 N N . THR A 1 176 ? 5.871 -11.299 -2.392 1.00 98.69 176 THR A N 1
ATOM 1247 C CA . THR A 1 176 ? 4.614 -10.691 -2.832 1.00 98.69 176 THR A CA 1
ATOM 1248 C C . THR A 1 176 ? 3.456 -11.495 -2.262 1.00 98.69 176 THR A C 1
ATOM 1250 O O . THR A 1 176 ? 3.564 -12.714 -2.104 1.00 98.69 176 THR A O 1
ATOM 1253 N N . ALA A 1 177 ? 2.359 -10.812 -1.952 1.00 98.56 177 ALA A N 1
ATOM 1254 C CA . ALA A 1 177 ? 1.097 -11.410 -1.553 1.00 98.56 177 ALA A CA 1
ATOM 1255 C C . ALA A 1 177 ? -0.031 -10.958 -2.488 1.00 98.56 177 ALA A C 1
ATOM 1257 O O . ALA A 1 177 ? -0.025 -9.836 -2.998 1.00 98.56 177 ALA A O 1
ATOM 1258 N N . ALA A 1 178 ? -0.993 -11.847 -2.697 1.00 98.75 178 ALA A N 1
ATOM 1259 C CA . ALA A 1 178 ? -2.190 -11.625 -3.484 1.00 98.75 178 ALA A CA 1
ATOM 1260 C C . ALA A 1 178 ? -3.413 -12.098 -2.691 1.00 98.75 178 ALA A C 1
ATOM 1262 O O . ALA A 1 178 ? -3.442 -13.231 -2.205 1.00 98.75 178 ALA A O 1
ATOM 1263 N N . LEU A 1 179 ? -4.406 -11.223 -2.562 1.00 98.88 179 LEU A N 1
ATOM 1264 C CA . LEU A 1 179 ? -5.731 -11.537 -2.040 1.00 98.88 179 LEU A CA 1
ATOM 1265 C C . LEU A 1 179 ? -6.620 -11.962 -3.204 1.00 98.88 179 LEU A C 1
ATOM 1267 O O . LEU A 1 179 ? -6.741 -11.231 -4.190 1.00 98.88 179 LEU A O 1
ATOM 1271 N N . HIS A 1 180 ? -7.254 -13.119 -3.077 1.00 98.62 180 HIS A N 1
ATOM 1272 C CA . HIS A 1 180 ? -8.212 -13.629 -4.046 1.00 98.62 180 HIS A CA 1
ATOM 1273 C C . HIS A 1 180 ? -9.638 -13.186 -3.702 1.00 98.62 180 HIS A C 1
ATOM 1275 O O . HIS A 1 180 ? -9.965 -12.888 -2.553 1.00 98.62 180 HIS A O 1
ATOM 1281 N N . SER A 1 181 ? -10.504 -13.155 -4.715 1.00 98.12 181 SER A N 1
ATOM 1282 C CA . SER A 1 181 ? -11.915 -12.758 -4.588 1.00 98.12 181 SER A CA 1
ATOM 1283 C C . SER A 1 181 ? -12.739 -13.630 -3.629 1.00 98.12 181 SER A C 1
ATOM 1285 O O . SER A 1 181 ? -13.797 -13.201 -3.173 1.00 98.12 181 SER A O 1
ATOM 1287 N N . ASP A 1 182 ? -12.260 -14.832 -3.298 1.00 98.19 182 ASP A N 1
ATOM 1288 C CA . ASP A 1 182 ? -12.866 -15.743 -2.323 1.00 98.19 182 ASP A CA 1
ATOM 1289 C C . ASP A 1 182 ? -12.403 -15.501 -0.872 1.00 98.19 182 ASP A C 1
ATOM 1291 O O . ASP A 1 182 ? -12.795 -16.237 0.034 1.00 98.19 182 ASP A O 1
ATOM 1295 N N . GLY A 1 183 ? -11.584 -14.470 -0.640 1.00 98.31 183 GLY A N 1
ATOM 1296 C CA . GLY A 1 183 ? -11.056 -14.105 0.674 1.00 98.31 183 GLY A CA 1
ATOM 1297 C C . GLY A 1 183 ? -9.829 -14.911 1.109 1.00 98.31 183 GLY A C 1
ATOM 1298 O O . GLY A 1 183 ? -9.414 -14.794 2.264 1.00 98.31 183 GLY A O 1
ATOM 1299 N N . THR A 1 184 ? -9.248 -15.734 0.228 1.00 98.62 184 THR A N 1
ATOM 1300 C CA . THR A 1 184 ? -7.991 -16.454 0.491 1.00 98.62 184 THR A CA 1
ATOM 1301 C C . THR A 1 184 ? -6.761 -15.647 0.079 1.00 98.62 184 THR A C 1
ATOM 1303 O O . THR A 1 184 ? -6.837 -14.744 -0.755 1.00 98.62 184 THR A O 1
ATOM 1306 N N . VAL A 1 185 ? -5.596 -15.966 0.655 1.00 98.62 185 VAL A N 1
ATOM 1307 C CA . VAL A 1 185 ? -4.335 -15.269 0.355 1.00 98.62 185 VAL A CA 1
ATOM 1308 C C . VAL A 1 185 ? -3.274 -16.236 -0.159 1.00 98.62 185 VAL A C 1
ATOM 1310 O O . VAL A 1 185 ? -2.966 -17.241 0.482 1.00 98.62 185 VAL A O 1
ATOM 1313 N N . THR A 1 186 ? -2.649 -15.878 -1.280 1.00 97.94 186 THR A N 1
ATOM 1314 C CA . THR A 1 186 ? -1.435 -16.526 -1.786 1.00 97.94 186 THR A CA 1
ATOM 1315 C C . THR A 1 186 ? -0.242 -15.605 -1.572 1.00 97.94 186 THR A C 1
ATOM 1317 O O . THR A 1 186 ? -0.308 -14.418 -1.874 1.00 97.94 186 THR A O 1
ATOM 1320 N N . ALA A 1 187 ? 0.880 -16.144 -1.100 1.00 98.12 187 ALA A N 1
ATOM 1321 C CA . ALA A 1 187 ? 2.153 -15.432 -1.061 1.00 98.12 187 ALA A CA 1
ATOM 1322 C C . ALA A 1 187 ? 3.245 -16.245 -1.766 1.00 98.12 187 ALA A C 1
ATOM 1324 O O . ALA A 1 187 ? 3.174 -17.472 -1.841 1.00 98.12 187 ALA A O 1
ATOM 1325 N N . PHE A 1 188 ? 4.256 -15.564 -2.298 1.00 98.12 188 PHE A N 1
ATOM 1326 C CA . PHE A 1 188 ? 5.385 -16.179 -2.998 1.00 98.12 188 PHE A CA 1
ATOM 1327 C C . PHE A 1 188 ? 6.633 -15.297 -2.903 1.00 98.12 188 PHE A C 1
ATOM 1329 O O . PHE A 1 188 ? 6.549 -14.083 -2.728 1.00 98.12 188 PHE A O 1
ATOM 1336 N N . GLY A 1 189 ? 7.814 -15.909 -3.007 1.00 98.00 189 GLY A N 1
ATOM 1337 C CA . GLY A 1 189 ? 9.093 -15.226 -2.829 1.00 98.00 189 GLY A CA 1
ATOM 1338 C C . GLY A 1 189 ? 9.900 -15.774 -1.654 1.00 98.00 189 GLY A C 1
ATOM 1339 O O . GLY A 1 189 ? 9.911 -16.970 -1.369 1.00 98.00 189 GLY A O 1
ATOM 1340 N N . GLN A 1 190 ? 10.618 -14.881 -0.982 1.00 97.25 190 GLN A N 1
ATOM 1341 C CA . GLN A 1 190 ? 11.461 -15.184 0.168 1.00 97.25 190 GLN A CA 1
ATOM 1342 C C . GLN A 1 190 ? 10.635 -15.567 1.409 1.00 97.25 190 GLN A C 1
ATOM 1344 O O . GLN A 1 190 ? 9.735 -14.828 1.794 1.00 97.25 190 GLN A O 1
ATOM 1349 N N . ASP A 1 191 ? 11.023 -16.648 2.101 1.00 96.31 191 ASP A N 1
ATOM 1350 C CA . ASP A 1 191 ? 10.273 -17.199 3.247 1.00 96.31 191 ASP A CA 1
ATOM 1351 C C . ASP A 1 191 ? 11.109 -17.424 4.522 1.00 96.31 191 ASP A C 1
ATOM 1353 O O . ASP A 1 191 ? 10.846 -18.305 5.336 1.00 96.31 191 ASP A O 1
ATOM 1357 N N . ASN A 1 192 ? 12.174 -16.648 4.727 1.00 93.75 192 ASN A N 1
ATOM 1358 C CA . ASN A 1 192 ? 13.087 -16.865 5.859 1.00 93.75 192 ASN A CA 1
ATOM 1359 C C . ASN A 1 192 ? 12.442 -16.676 7.247 1.00 93.75 192 ASN A C 1
ATOM 1361 O O . ASN A 1 192 ? 13.064 -17.037 8.246 1.00 93.75 192 ASN A O 1
ATOM 1365 N N . THR A 1 193 ? 11.246 -16.089 7.324 1.00 92.75 193 THR A N 1
ATOM 1366 C CA . THR A 1 193 ? 10.506 -15.848 8.572 1.00 92.75 193 THR A CA 1
ATOM 1367 C C . THR A 1 193 ? 9.092 -16.437 8.564 1.00 92.75 193 THR A C 1
ATOM 1369 O O . THR A 1 193 ? 8.337 -16.182 9.495 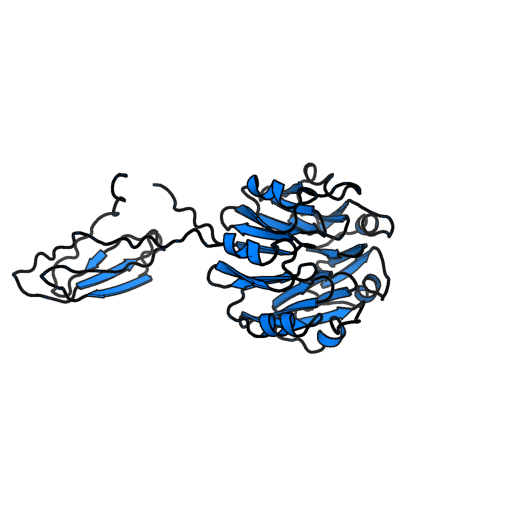1.00 92.75 193 THR A O 1
ATOM 1372 N N . GLY A 1 194 ? 8.726 -17.236 7.554 1.00 93.88 194 GLY A N 1
ATOM 1373 C CA . GLY A 1 194 ? 7.377 -17.799 7.419 1.00 93.88 194 GLY A CA 1
ATOM 1374 C C . GLY A 1 194 ? 6.342 -16.832 6.831 1.00 93.88 194 GLY A C 1
ATOM 1375 O O . GLY A 1 194 ? 5.145 -17.077 6.948 1.00 93.88 194 GLY A O 1
ATOM 1376 N N . GLN A 1 195 ? 6.773 -15.719 6.228 1.00 94.62 195 GLN A N 1
ATOM 1377 C CA . GLN A 1 195 ? 5.896 -14.712 5.616 1.00 94.62 195 GLN A CA 1
ATOM 1378 C C . GLN A 1 195 ? 5.220 -15.182 4.316 1.00 94.62 195 GLN A C 1
ATOM 1380 O O . GLN A 1 195 ? 4.267 -14.554 3.867 1.00 94.62 195 GLN A O 1
ATOM 1385 N N . VAL A 1 196 ? 5.704 -16.272 3.716 1.00 96.62 196 VAL A N 1
ATOM 1386 C CA . VAL A 1 196 ? 5.091 -16.925 2.555 1.00 96.62 196 VAL A CA 1
ATOM 1387 C C . VAL A 1 196 ? 4.315 -18.155 3.004 1.00 96.62 196 VAL A C 1
ATOM 1389 O O . VAL A 1 196 ? 3.112 -18.244 2.772 1.00 96.62 196 VAL A O 1
ATOM 1392 N N . THR A 1 197 ? 4.962 -19.096 3.696 1.00 95.38 197 THR A N 1
ATOM 1393 C CA . THR A 1 197 ? 4.290 -20.338 4.120 1.00 95.38 197 THR A CA 1
ATOM 1394 C C . THR A 1 197 ? 3.167 -20.097 5.123 1.00 95.38 197 THR A C 1
ATOM 1396 O O . THR A 1 197 ? 2.180 -20.828 5.103 1.00 95.38 197 THR A O 1
ATOM 1399 N N . GLY A 1 198 ? 3.267 -19.053 5.950 1.00 93.12 198 GLY A N 1
ATOM 1400 C CA . GLY A 1 198 ? 2.219 -18.659 6.890 1.00 93.12 198 GLY A CA 1
ATOM 1401 C C . GLY A 1 198 ? 0.966 -18.073 6.236 1.00 93.12 198 GLY A C 1
ATOM 1402 O O . GLY A 1 198 ? -0.063 -18.002 6.898 1.00 93.12 198 GLY A O 1
ATOM 1403 N N . ALA A 1 199 ? 1.026 -17.664 4.961 1.00 95.00 199 ALA A N 1
ATOM 1404 C CA . ALA A 1 199 ? -0.151 -17.163 4.248 1.00 95.00 199 ALA A CA 1
ATOM 1405 C C . ALA A 1 199 ? -1.105 -18.306 3.875 1.00 95.00 199 ALA A C 1
ATOM 1407 O O . ALA A 1 199 ? -2.308 -18.098 3.721 1.00 95.00 199 ALA A O 1
ATOM 1408 N N . GLY A 1 200 ? -0.570 -19.530 3.778 1.00 90.06 200 GLY A N 1
ATOM 1409 C CA . GLY A 1 200 ? -1.347 -20.728 3.506 1.00 90.06 200 GLY A CA 1
ATOM 1410 C C . GLY A 1 200 ? -2.401 -20.968 4.585 1.00 90.06 200 GLY A C 1
ATOM 1411 O O . GLY A 1 200 ? -2.071 -21.239 5.737 1.00 90.06 200 GLY A O 1
ATOM 1412 N N . GLY A 1 201 ? -3.672 -20.913 4.188 1.00 92.44 201 GLY A N 1
ATOM 1413 C CA . GLY A 1 201 ? -4.815 -21.160 5.068 1.00 92.44 201 GLY A CA 1
ATOM 1414 C C . GLY A 1 201 ? -5.475 -19.907 5.642 1.00 92.44 201 GLY A C 1
ATOM 1415 O O . GLY A 1 201 ? -6.426 -20.052 6.405 1.00 92.44 201 GLY A O 1
ATOM 1416 N N . LEU A 1 202 ? -5.020 -18.703 5.277 1.00 97.44 202 LEU A N 1
ATOM 1417 C CA . LEU A 1 202 ? -5.786 -17.483 5.530 1.00 97.44 202 LEU A CA 1
ATOM 1418 C C . LEU A 1 202 ? -7.073 -17.497 4.689 1.00 97.44 202 LEU A C 1
ATOM 1420 O O . LEU A 1 202 ? -7.025 -17.749 3.484 1.00 97.44 202 LEU A O 1
ATOM 1424 N N . THR A 1 203 ? -8.201 -17.225 5.339 1.00 98.06 203 THR A N 1
ATOM 1425 C CA . THR A 1 203 ? -9.543 -17.097 4.750 1.00 98.06 203 THR A CA 1
ATOM 1426 C C . THR A 1 203 ? -10.223 -15.862 5.323 1.00 98.06 203 THR A C 1
ATOM 1428 O O . THR A 1 203 ? -9.728 -15.304 6.297 1.00 98.06 203 THR A O 1
ATOM 1431 N N . ASP A 1 204 ? -11.350 -15.449 4.739 1.00 98.31 204 ASP A N 1
ATOM 1432 C CA . ASP A 1 204 ? -12.161 -14.320 5.222 1.00 98.31 204 ASP A CA 1
ATOM 1433 C C . ASP A 1 204 ? -11.402 -12.977 5.271 1.00 98.31 204 ASP A C 1
ATOM 1435 O O . ASP A 1 204 ? -11.815 -12.040 5.963 1.00 98.31 204 ASP A O 1
ATOM 1439 N N . VAL A 1 205 ? -10.311 -12.875 4.502 1.00 98.81 205 VAL A N 1
ATOM 1440 C CA . VAL A 1 205 ? -9.465 -11.686 4.395 1.00 98.81 205 VAL A CA 1
ATOM 1441 C C . VAL A 1 205 ? -10.111 -10.672 3.453 1.00 98.81 205 VAL A C 1
ATOM 1443 O O . VAL A 1 205 ? -10.593 -11.019 2.378 1.00 98.81 205 VAL A O 1
ATOM 1446 N N . VAL A 1 206 ? -10.100 -9.402 3.854 1.00 98.69 206 VAL A N 1
ATOM 1447 C CA . VAL A 1 206 ? -10.644 -8.273 3.078 1.00 98.69 206 VAL A CA 1
ATOM 1448 C C . VAL A 1 206 ? -9.594 -7.231 2.708 1.00 98.69 206 VAL A C 1
ATOM 1450 O O . VAL A 1 206 ? -9.822 -6.435 1.804 1.00 98.69 206 VAL A O 1
ATOM 1453 N N . GLN A 1 207 ? -8.443 -7.231 3.384 1.00 98.81 207 GLN A N 1
ATOM 1454 C CA . GLN A 1 207 ? -7.307 -6.393 3.020 1.00 98.81 207 GLN A CA 1
ATOM 1455 C C . GLN A 1 207 ? -6.001 -7.080 3.421 1.00 98.81 207 GLN A C 1
ATOM 1457 O O . GLN A 1 207 ? -5.890 -7.638 4.514 1.00 98.81 207 GLN A O 1
ATOM 1462 N N . ILE A 1 208 ? -4.989 -6.983 2.566 1.00 98.81 208 ILE A N 1
ATOM 1463 C CA . ILE A 1 208 ? -3.607 -7.342 2.894 1.00 98.81 208 ILE A CA 1
ATOM 1464 C C . ILE A 1 208 ? -2.700 -6.107 2.924 1.00 98.81 208 ILE A C 1
ATOM 1466 O O . ILE A 1 208 ? -2.991 -5.093 2.294 1.00 98.81 208 ILE A O 1
ATOM 1470 N N . SER A 1 209 ? -1.594 -6.178 3.664 1.00 98.56 209 SER A N 1
ATOM 1471 C CA . SER A 1 209 ? -0.492 -5.214 3.567 1.00 98.56 209 SER A CA 1
ATOM 1472 C C . SER A 1 209 ? 0.836 -5.856 3.962 1.00 98.56 209 SER A C 1
ATOM 1474 O O . SER A 1 209 ? 0.911 -6.599 4.944 1.00 98.56 209 SER A O 1
ATOM 1476 N N . CYS A 1 210 ? 1.894 -5.566 3.207 1.00 97.94 210 CYS A N 1
ATOM 1477 C CA . CYS A 1 210 ? 3.217 -6.150 3.406 1.00 97.94 210 CYS A CA 1
ATOM 1478 C C . CYS A 1 210 ? 4.185 -5.145 4.041 1.00 97.94 210 CYS A C 1
ATOM 1480 O O . CYS A 1 210 ? 4.291 -4.003 3.607 1.00 97.94 210 CYS A O 1
ATOM 1482 N N . GLY A 1 211 ? 4.949 -5.592 5.036 1.00 96.88 211 GLY A N 1
ATOM 1483 C CA . GLY A 1 211 ? 6.196 -4.940 5.429 1.00 96.88 211 GLY A CA 1
ATOM 1484 C C . GLY A 1 211 ? 7.409 -5.596 4.773 1.00 96.88 211 GLY A C 1
ATOM 1485 O O . GLY A 1 211 ? 7.277 -6.346 3.803 1.00 96.88 211 GLY A O 1
ATOM 1486 N N . TYR A 1 212 ? 8.622 -5.385 5.302 1.00 96.38 212 TYR A N 1
ATOM 1487 C CA . TYR A 1 212 ? 9.792 -6.029 4.687 1.00 96.38 212 TYR A CA 1
ATOM 1488 C C . TYR A 1 212 ? 9.731 -7.558 4.777 1.00 96.38 212 TYR A C 1
ATOM 1490 O O . TYR A 1 212 ? 10.012 -8.251 3.797 1.00 96.38 212 TYR A O 1
ATOM 1498 N N . TYR A 1 213 ? 9.364 -8.078 5.947 1.00 95.12 213 TYR A N 1
ATOM 1499 C CA . TYR A 1 213 ? 9.432 -9.509 6.258 1.00 95.12 213 TYR A CA 1
ATOM 1500 C C . TYR A 1 213 ? 8.158 -10.031 6.930 1.00 95.12 213 TYR A C 1
ATOM 1502 O O . TYR A 1 213 ? 8.198 -11.053 7.610 1.00 95.12 213 TYR A O 1
ATOM 1510 N N . HIS A 1 214 ? 7.039 -9.325 6.780 1.00 96.19 214 HIS A N 1
ATOM 1511 C CA . HIS A 1 214 ? 5.753 -9.721 7.348 1.00 96.19 214 HIS A CA 1
ATOM 1512 C C . HIS A 1 214 ? 4.588 -9.313 6.463 1.00 96.19 214 HIS A C 1
ATOM 1514 O O . HIS A 1 214 ? 4.690 -8.364 5.687 1.00 96.19 214 HIS A O 1
ATOM 1520 N N . LEU A 1 215 ? 3.482 -10.026 6.633 1.00 97.50 215 LEU A N 1
ATOM 1521 C CA . LEU A 1 215 ? 2.191 -9.755 6.020 1.00 97.50 215 LEU A CA 1
ATOM 1522 C C . LEU A 1 215 ? 1.170 -9.523 7.135 1.00 97.50 215 LEU A C 1
ATOM 1524 O O . LEU A 1 215 ? 1.114 -10.289 8.099 1.00 97.50 215 LEU A O 1
ATOM 1528 N N . LEU A 1 216 ? 0.367 -8.478 6.983 1.00 98.31 216 LEU A N 1
ATOM 1529 C CA . LEU A 1 216 ? -0.841 -8.230 7.758 1.00 98.31 216 LEU A CA 1
ATOM 1530 C C . LEU A 1 216 ? -2.041 -8.618 6.895 1.00 98.31 216 LEU A C 1
ATOM 1532 O O . LEU A 1 216 ? -2.148 -8.160 5.760 1.00 98.31 216 LEU A O 1
ATOM 1536 N N . ALA A 1 217 ? -2.933 -9.435 7.441 1.00 98.44 217 ALA A N 1
ATOM 1537 C CA . ALA A 1 217 ? -4.213 -9.785 6.846 1.00 98.44 217 ALA A CA 1
ATOM 1538 C C . ALA A 1 217 ? -5.333 -9.277 7.756 1.00 98.44 217 ALA A C 1
ATOM 1540 O O . ALA A 1 217 ? -5.442 -9.702 8.908 1.00 98.44 217 ALA A O 1
ATOM 1541 N N . LEU A 1 218 ? -6.129 -8.340 7.249 1.00 98.75 218 LEU A N 1
ATOM 1542 C CA . LEU A 1 218 ? -7.342 -7.849 7.889 1.00 98.75 218 LEU A CA 1
ATOM 1543 C C . LEU A 1 218 ? -8.506 -8.755 7.500 1.00 98.75 218 LEU A C 1
ATOM 1545 O O . LEU A 1 218 ? -8.790 -8.927 6.313 1.00 98.75 218 LEU A O 1
ATOM 1549 N N . HIS A 1 219 ? -9.182 -9.303 8.501 1.00 98.62 219 HIS A N 1
ATOM 1550 C CA . HIS A 1 219 ? -10.353 -10.153 8.335 1.00 98.62 219 HIS A CA 1
ATOM 1551 C C . HIS A 1 219 ? -11.640 -9.333 8.293 1.00 98.62 219 HIS A C 1
ATOM 1553 O O . HIS A 1 219 ? -11.718 -8.227 8.830 1.00 98.62 219 HIS A O 1
ATOM 1559 N N . SER A 1 220 ? -12.675 -9.897 7.673 1.00 97.12 220 SER A N 1
ATOM 1560 C CA . SER A 1 220 ? -13.998 -9.269 7.537 1.00 97.12 220 SER A CA 1
ATOM 1561 C C . SER A 1 220 ? -14.688 -8.935 8.869 1.00 97.12 220 SER A C 1
ATOM 1563 O O . SER A 1 220 ? -15.579 -8.087 8.901 1.00 97.12 220 SER A O 1
ATOM 1565 N N . ASP A 1 221 ? -14.269 -9.558 9.974 1.00 97.00 221 ASP A N 1
ATOM 1566 C CA . ASP A 1 221 ? -14.757 -9.290 11.331 1.00 97.00 221 ASP A CA 1
ATOM 1567 C C . ASP A 1 221 ? -13.985 -8.169 12.062 1.00 97.00 221 ASP A C 1
ATOM 1569 O O . ASP A 1 221 ? -14.269 -7.866 13.224 1.00 97.00 221 ASP A O 1
ATOM 1573 N N . GLY A 1 222 ? -13.018 -7.537 11.389 1.00 96.94 222 GLY A N 1
ATOM 1574 C CA . GLY A 1 222 ? -12.189 -6.465 11.935 1.00 96.94 222 GLY A CA 1
ATOM 1575 C C . GLY A 1 222 ? -11.031 -6.944 12.815 1.00 96.94 222 GLY A C 1
ATOM 1576 O O . GLY A 1 222 ? -10.429 -6.120 13.511 1.00 96.94 222 GLY A O 1
ATOM 1577 N N . THR A 1 223 ? -10.724 -8.244 12.831 1.00 98.50 223 THR A N 1
ATOM 1578 C CA . THR A 1 223 ? -9.505 -8.794 13.446 1.00 98.50 223 THR A CA 1
ATOM 1579 C C . THR A 1 223 ? -8.330 -8.786 12.468 1.00 98.50 223 THR A C 1
ATOM 1581 O O . THR A 1 223 ? -8.507 -8.740 11.251 1.00 98.50 223 THR A O 1
ATOM 1584 N N . VAL A 1 224 ? -7.099 -8.827 12.986 1.00 98.25 224 VAL A N 1
ATOM 1585 C CA . VAL A 1 224 ? -5.882 -8.842 12.159 1.00 98.25 224 VAL A CA 1
ATOM 1586 C C . VAL A 1 224 ? -5.068 -10.091 12.456 1.00 98.25 224 VAL A C 1
ATOM 1588 O O . VAL A 1 224 ? -4.838 -10.432 13.610 1.00 98.25 224 VAL A O 1
ATOM 1591 N N . THR A 1 225 ? -4.587 -10.762 11.413 1.00 96.94 225 THR A N 1
ATOM 1592 C CA . THR A 1 225 ? -3.535 -11.777 11.525 1.00 96.94 225 THR A CA 1
ATOM 1593 C C . THR A 1 225 ? -2.238 -11.231 10.952 1.00 96.94 225 THR A C 1
ATOM 1595 O O . THR A 1 225 ? -2.200 -10.785 9.808 1.00 96.94 225 THR A O 1
ATOM 1598 N N . ALA A 1 226 ? -1.160 -11.293 11.726 1.00 95.50 226 ALA A N 1
ATOM 1599 C CA . ALA A 1 226 ? 0.185 -11.040 11.233 1.00 95.50 226 ALA A CA 1
ATOM 1600 C C . ALA A 1 226 ? 0.975 -12.343 11.129 1.00 95.50 226 ALA A C 1
ATOM 1602 O O . ALA A 1 226 ? 1.023 -13.139 12.071 1.00 95.50 226 ALA A O 1
ATOM 1603 N N . ILE A 1 227 ? 1.648 -12.518 9.998 1.00 93.88 227 ILE A N 1
ATOM 1604 C CA . ILE A 1 227 ? 2.573 -13.623 9.747 1.00 93.88 227 ILE A CA 1
ATOM 1605 C C . ILE A 1 227 ? 3.943 -13.074 9.348 1.00 93.88 227 ILE A C 1
ATOM 1607 O O . ILE A 1 227 ? 4.050 -11.994 8.765 1.00 93.88 227 ILE A O 1
ATOM 1611 N N . GLY A 1 228 ? 4.998 -13.825 9.645 1.00 88.31 228 GLY A N 1
ATOM 1612 C CA . GLY A 1 228 ? 6.376 -13.360 9.486 1.00 88.31 228 GLY A CA 1
ATOM 1613 C C . GLY A 1 228 ? 6.915 -12.594 10.701 1.00 88.31 228 GLY A C 1
ATOM 1614 O O . GLY A 1 228 ? 6.226 -12.396 11.699 1.00 88.31 228 GLY A O 1
ATOM 1615 N N . LEU A 1 229 ? 8.176 -12.154 10.609 1.00 82.25 229 LEU A N 1
ATOM 1616 C CA . LEU A 1 229 ? 8.906 -11.398 11.645 1.00 82.25 229 LEU A CA 1
ATOM 1617 C C . LEU A 1 229 ? 8.904 -12.036 13.054 1.00 82.25 229 LEU A C 1
ATOM 1619 O O . LEU A 1 229 ? 8.835 -13.252 13.214 1.00 82.25 229 LEU A O 1
ATOM 1623 N N . SER A 1 230 ? 9.136 -11.219 14.091 1.00 79.31 230 SER A N 1
ATOM 1624 C CA . SER A 1 230 ? 9.259 -11.692 15.472 1.00 79.31 230 SER A CA 1
ATOM 1625 C C . SER A 1 230 ? 7.898 -11.896 16.139 1.00 79.31 230 SER A C 1
ATOM 1627 O O . SER A 1 230 ? 6.965 -11.123 15.919 1.00 79.31 230 SER A O 1
ATOM 1629 N N . ALA A 1 231 ? 7.838 -12.868 17.056 1.00 78.06 231 ALA A N 1
ATOM 1630 C CA . ALA A 1 231 ? 6.636 -13.186 17.828 1.00 78.06 231 ALA A CA 1
ATOM 1631 C C . ALA A 1 231 ? 6.039 -11.973 18.571 1.00 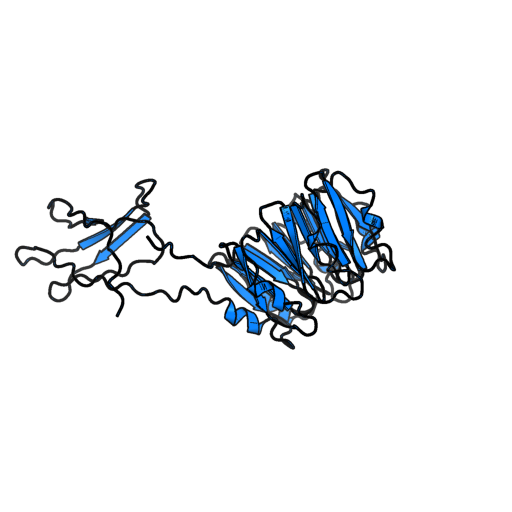78.06 231 ALA A C 1
ATOM 1633 O O . ALA A 1 231 ? 4.841 -11.917 18.822 1.00 78.06 231 ALA A O 1
ATOM 1634 N N . ALA A 1 232 ? 6.864 -10.984 18.931 1.00 75.62 232 ALA A N 1
ATOM 1635 C CA . ALA A 1 232 ? 6.391 -9.783 19.610 1.00 75.62 232 ALA A CA 1
ATOM 1636 C C . ALA A 1 232 ? 5.473 -8.931 18.718 1.00 75.62 232 ALA A C 1
ATOM 1638 O O . ALA A 1 232 ? 4.445 -8.459 19.194 1.00 75.62 232 ALA A O 1
ATOM 1639 N N . LEU A 1 233 ? 5.814 -8.760 17.435 1.00 80.00 233 LEU A N 1
ATOM 1640 C CA . LEU A 1 233 ? 4.976 -7.999 16.504 1.00 80.00 233 LEU A CA 1
ATOM 1641 C C . LEU A 1 233 ? 3.707 -8.773 16.153 1.00 80.00 233 LEU A C 1
ATOM 1643 O O . LEU A 1 233 ? 2.622 -8.194 16.155 1.00 80.00 233 LEU A O 1
ATOM 1647 N N . THR A 1 234 ? 3.833 -10.080 15.906 1.00 83.00 234 THR A N 1
ATOM 1648 C CA . THR A 1 234 ? 2.679 -10.908 15.542 1.00 83.00 234 THR A CA 1
ATOM 1649 C C . THR A 1 234 ? 1.658 -10.986 16.670 1.00 83.00 234 THR A C 1
ATOM 1651 O O . THR A 1 234 ? 0.462 -10.913 16.418 1.00 83.00 234 THR A O 1
ATOM 1654 N N . ASN A 1 235 ? 2.107 -11.056 17.926 1.00 85.81 235 ASN A N 1
ATOM 1655 C CA . ASN A 1 235 ? 1.207 -11.106 19.079 1.00 85.81 235 ASN A CA 1
ATOM 1656 C C . ASN A 1 235 ? 0.400 -9.815 19.265 1.00 85.81 235 ASN A C 1
ATOM 1658 O O . ASN A 1 235 ? -0.745 -9.892 19.698 1.00 85.81 235 ASN A O 1
ATOM 1662 N N . ILE A 1 236 ? 0.980 -8.646 18.958 1.00 88.69 236 ILE A N 1
ATOM 1663 C CA . ILE A 1 236 ? 0.254 -7.371 19.045 1.00 88.69 236 ILE A CA 1
ATOM 1664 C C . ILE A 1 236 ? -0.829 -7.329 17.974 1.00 88.69 236 ILE A C 1
ATOM 1666 O O . ILE A 1 236 ? -1.987 -7.103 18.307 1.00 88.69 236 ILE A O 1
ATOM 1670 N N . ALA A 1 237 ? -0.468 -7.602 16.717 1.00 87.81 237 ALA A N 1
ATOM 1671 C CA . ALA A 1 237 ? -1.418 -7.603 15.609 1.00 87.81 237 ALA A CA 1
ATOM 1672 C C . ALA A 1 237 ? -2.581 -8.579 15.848 1.00 87.81 237 ALA A C 1
ATOM 1674 O O . ALA A 1 237 ? -3.737 -8.193 15.715 1.00 87.81 237 ALA A O 1
ATOM 1675 N N . ASN A 1 238 ? -2.279 -9.800 16.303 1.00 90.44 238 ASN A N 1
ATOM 1676 C CA . ASN A 1 238 ? -3.276 -10.848 16.548 1.00 90.44 238 ASN A CA 1
ATOM 1677 C C . ASN A 1 238 ? -4.212 -10.556 17.734 1.00 90.44 238 ASN A C 1
ATOM 1679 O O . ASN A 1 238 ? -5.181 -11.284 17.940 1.00 90.44 238 ASN A O 1
ATOM 1683 N N . ALA A 1 239 ? -3.924 -9.525 18.532 1.00 94.06 239 ALA A N 1
ATOM 1684 C CA . ALA A 1 239 ? -4.793 -9.062 19.610 1.00 94.06 239 ALA A CA 1
ATOM 1685 C C . ALA A 1 239 ? -5.698 -7.886 19.192 1.00 94.06 239 ALA A C 1
ATOM 1687 O O . ALA A 1 239 ? -6.546 -7.470 19.984 1.00 94.06 239 ALA A O 1
ATOM 1688 N N . LEU A 1 240 ? -5.517 -7.327 17.988 1.00 95.50 240 LEU A N 1
ATOM 1689 C CA . LEU A 1 240 ? -6.297 -6.185 17.511 1.00 95.50 240 LEU A CA 1
ATOM 1690 C C . LEU A 1 240 ? -7.700 -6.607 17.064 1.00 95.50 240 LEU A C 1
ATOM 1692 O O . LEU A 1 240 ? -7.899 -7.657 16.455 1.00 95.50 240 LEU A O 1
ATOM 1696 N N . THR A 1 241 ? -8.668 -5.735 17.343 1.00 95.94 241 THR A N 1
ATOM 1697 C CA . THR A 1 241 ? -10.068 -5.849 16.914 1.00 95.94 241 THR A CA 1
ATOM 1698 C C . THR A 1 241 ? -10.582 -4.474 16.489 1.00 95.94 241 THR A C 1
ATOM 1700 O O . THR A 1 241 ? -9.977 -3.451 16.832 1.00 95.94 241 THR A O 1
ATOM 1703 N N . GLY A 1 242 ? -11.686 -4.437 15.738 1.00 94.56 242 GLY A N 1
ATOM 1704 C CA . GLY A 1 242 ? -12.260 -3.182 15.244 1.00 94.56 242 GLY A CA 1
ATOM 1705 C C . GLY A 1 242 ? -11.319 -2.425 14.304 1.00 94.56 242 GLY A C 1
ATOM 1706 O O . GLY A 1 242 ? -11.316 -1.198 14.311 1.00 94.56 242 GLY A O 1
ATOM 1707 N N . VAL A 1 243 ? -10.479 -3.142 13.553 1.00 97.50 243 VAL A N 1
ATOM 1708 C CA . VAL A 1 243 ? -9.569 -2.573 12.553 1.00 97.50 243 VAL A CA 1
ATOM 1709 C C . VAL A 1 243 ? -10.302 -2.437 11.218 1.00 97.50 243 VAL A C 1
ATOM 1711 O O . VAL A 1 243 ? -11.063 -3.320 10.833 1.00 97.50 243 VAL A O 1
ATOM 1714 N N . VAL A 1 244 ? -10.073 -1.328 10.515 1.00 97.00 244 VAL A N 1
ATOM 1715 C CA . VAL A 1 244 ? -10.618 -1.048 9.172 1.00 97.00 244 VAL A CA 1
ATOM 1716 C C . VAL A 1 244 ? -9.539 -0.873 8.110 1.00 97.00 244 VAL A C 1
ATOM 1718 O O . VAL A 1 244 ? -9.841 -0.962 6.925 1.00 97.00 244 VAL A O 1
ATOM 1721 N N . GLN A 1 245 ? -8.289 -0.635 8.515 1.00 98.31 245 GLN A N 1
ATOM 1722 C CA . GLN A 1 245 ? -7.160 -0.607 7.595 1.00 98.31 245 GLN A CA 1
ATOM 1723 C C . GLN A 1 245 ? -5.882 -1.091 8.275 1.00 98.31 245 GLN A C 1
ATOM 1725 O O . GLN A 1 245 ? -5.623 -0.754 9.432 1.00 98.31 245 GLN A O 1
ATOM 1730 N N . VAL A 1 246 ? -5.048 -1.822 7.539 1.00 98.69 246 VAL A N 1
ATOM 1731 C CA . VAL A 1 246 ? -3.681 -2.182 7.942 1.00 98.69 246 VAL A CA 1
ATOM 1732 C C . VAL A 1 246 ? -2.645 -1.599 6.982 1.00 98.69 246 VAL A C 1
ATOM 1734 O O . VAL A 1 246 ? -2.894 -1.507 5.780 1.00 98.69 246 VAL A O 1
ATOM 1737 N N . ALA A 1 247 ? -1.475 -1.227 7.508 1.00 98.50 247 ALA A N 1
ATOM 1738 C CA . ALA A 1 247 ? -0.324 -0.807 6.710 1.00 98.50 247 ALA A CA 1
ATOM 1739 C C . ALA A 1 247 ? 0.994 -1.358 7.282 1.00 98.50 247 ALA A C 1
ATOM 1741 O O . ALA A 1 247 ? 1.329 -1.130 8.450 1.00 98.50 247 ALA A O 1
ATOM 1742 N N . GLY A 1 248 ? 1.753 -2.073 6.453 1.00 97.06 248 GLY A N 1
ATOM 1743 C CA . GLY A 1 248 ? 3.098 -2.550 6.759 1.00 97.06 248 GLY A CA 1
ATOM 1744 C C . GLY A 1 248 ? 4.163 -1.497 6.449 1.00 97.06 248 GLY A C 1
ATOM 1745 O O . GLY A 1 248 ? 4.105 -0.820 5.432 1.00 97.06 248 GLY A O 1
ATOM 1746 N N . GLY A 1 249 ? 5.146 -1.353 7.336 1.00 96.62 249 GLY A N 1
ATOM 1747 C CA . GLY A 1 249 ? 6.389 -0.628 7.071 1.00 96.62 249 GLY A CA 1
ATOM 1748 C C . GLY A 1 249 ? 7.594 -1.569 7.085 1.00 96.62 249 GLY A C 1
ATOM 1749 O O . GLY A 1 249 ? 7.446 -2.791 7.040 1.00 96.62 249 GLY A O 1
ATOM 1750 N N . GLY A 1 250 ? 8.810 -1.033 7.200 1.00 95.31 250 GLY A N 1
ATOM 1751 C CA . GLY A 1 250 ? 10.019 -1.863 7.167 1.00 95.31 250 GLY A CA 1
ATOM 1752 C C . GLY A 1 250 ? 10.058 -2.928 8.266 1.00 95.31 250 GLY A C 1
ATOM 1753 O O . GLY A 1 250 ? 10.128 -4.123 7.990 1.00 95.31 250 GLY A O 1
ATOM 1754 N N . ALA A 1 251 ? 9.970 -2.501 9.525 1.00 94.38 251 ALA A N 1
ATOM 1755 C CA . ALA A 1 251 ? 9.879 -3.392 10.689 1.00 94.38 251 ALA A CA 1
ATOM 1756 C C . ALA A 1 251 ? 8.845 -2.895 11.714 1.00 94.38 251 ALA A C 1
ATOM 1758 O O . ALA A 1 251 ? 8.950 -3.177 12.909 1.00 94.38 251 ALA A O 1
ATOM 1759 N N . HIS A 1 252 ? 7.876 -2.109 11.250 1.00 96.25 252 HIS A N 1
ATOM 1760 C CA . HIS A 1 252 ? 6.755 -1.583 12.021 1.00 96.25 252 HIS A CA 1
ATOM 1761 C C . HIS A 1 252 ? 5.457 -1.750 11.235 1.00 96.25 252 HIS A C 1
ATOM 1763 O O . HIS A 1 252 ? 5.450 -2.214 10.092 1.00 96.25 252 HIS A O 1
ATOM 1769 N N . SER A 1 253 ? 4.337 -1.455 11.874 1.00 97.44 253 SER A N 1
ATOM 1770 C CA . SER A 1 253 ? 3.001 -1.586 11.305 1.00 97.44 253 SER A CA 1
ATOM 1771 C C . SER A 1 253 ? 2.051 -0.588 11.935 1.00 97.44 253 SER A C 1
ATOM 1773 O O . SER A 1 253 ? 2.271 -0.133 13.060 1.00 97.44 253 SER A O 1
ATOM 1775 N N . LEU A 1 254 ? 1.002 -0.267 11.191 1.00 97.94 254 LEU A N 1
ATOM 1776 C CA . LEU A 1 254 ? -0.074 0.626 11.583 1.00 97.94 254 LEU A CA 1
ATOM 1777 C C . LEU A 1 254 ? -1.406 -0.105 11.386 1.00 97.94 254 LEU A C 1
ATOM 1779 O O . LEU A 1 254 ? -1.575 -0.838 10.409 1.00 97.94 254 LEU A O 1
ATOM 1783 N N . ALA A 1 255 ? -2.346 0.121 12.294 1.00 97.94 255 ALA A N 1
ATOM 1784 C CA . ALA A 1 255 ? -3.726 -0.325 12.185 1.00 97.94 255 ALA A CA 1
ATOM 1785 C C . ALA A 1 255 ? -4.657 0.853 12.487 1.00 97.94 255 ALA A C 1
ATOM 1787 O O . ALA A 1 255 ? -4.557 1.457 13.556 1.00 97.94 255 ALA A O 1
ATOM 1788 N N . LEU A 1 256 ? -5.530 1.184 11.539 1.00 96.38 256 LEU A N 1
ATOM 1789 C CA . LEU A 1 256 ? -6.588 2.177 11.702 1.00 96.38 256 LEU A CA 1
ATOM 1790 C C . LEU A 1 256 ? -7.827 1.483 12.262 1.00 96.38 256 LEU A C 1
ATOM 1792 O O . LEU A 1 256 ? -8.278 0.481 11.704 1.00 96.38 256 LEU A O 1
ATOM 1796 N N . HIS A 1 257 ? -8.376 2.019 13.343 1.00 93.44 257 HIS A N 1
ATOM 1797 C CA . HIS A 1 257 ? -9.567 1.496 13.995 1.00 93.44 257 HIS A CA 1
ATOM 1798 C C . HIS A 1 257 ? -10.842 2.188 13.502 1.00 93.44 257 HIS A C 1
ATOM 1800 O O . HIS A 1 257 ? -10.812 3.303 12.982 1.00 93.44 257 HIS A O 1
ATOM 1806 N N . THR A 1 258 ? -11.991 1.537 13.701 1.00 87.81 258 THR A N 1
ATOM 1807 C CA . THR A 1 258 ? -13.323 2.067 13.346 1.00 87.81 258 THR A CA 1
ATOM 1808 C C . THR A 1 258 ? -13.654 3.409 14.003 1.00 87.81 258 THR A C 1
ATOM 1810 O O . THR A 1 258 ? -14.539 4.117 13.530 1.00 87.81 258 THR A O 1
ATOM 1813 N N . ASP A 1 259 ? -12.997 3.742 15.115 1.00 83.06 259 ASP A N 1
ATOM 1814 C CA . ASP A 1 259 ? -13.174 5.003 15.840 1.00 83.06 259 ASP A CA 1
ATOM 1815 C C . ASP A 1 259 ? -12.252 6.133 15.344 1.00 83.06 259 ASP A C 1
ATOM 1817 O O . ASP A 1 259 ? -12.318 7.239 15.871 1.00 83.06 259 ASP A O 1
ATOM 1821 N N . GLY A 1 260 ? -11.426 5.877 14.323 1.00 85.50 260 GLY A N 1
ATOM 1822 C CA . GLY A 1 260 ? -10.479 6.839 13.755 1.00 85.50 260 GLY A CA 1
ATOM 1823 C C . GLY A 1 260 ? -9.110 6.860 14.439 1.00 85.50 260 GLY A C 1
ATOM 1824 O O . GLY A 1 260 ? -8.214 7.567 13.976 1.00 85.50 260 GLY A O 1
ATOM 1825 N N . THR A 1 261 ? -8.904 6.080 15.507 1.00 89.81 261 THR A N 1
ATOM 1826 C CA . THR A 1 261 ? -7.599 5.976 16.173 1.00 89.81 261 THR A CA 1
ATOM 1827 C C . THR A 1 261 ? -6.636 5.073 15.403 1.00 89.81 261 THR A C 1
ATOM 1829 O O . THR A 1 261 ? -7.042 4.163 14.677 1.00 89.81 261 THR A O 1
ATOM 1832 N N . VAL A 1 262 ? -5.330 5.305 15.568 1.00 94.12 262 VAL A N 1
ATOM 1833 C CA . VAL A 1 262 ? -4.280 4.503 14.923 1.00 94.12 262 VAL A CA 1
ATOM 1834 C C . VAL A 1 262 ? -3.404 3.838 15.975 1.00 94.12 262 VAL A C 1
ATOM 1836 O O . VAL A 1 262 ? -2.724 4.511 16.750 1.00 94.12 262 VAL A O 1
ATOM 1839 N N . THR A 1 263 ? -3.352 2.508 15.947 1.00 95.75 263 THR A N 1
ATOM 1840 C CA . THR A 1 263 ? -2.366 1.736 16.707 1.00 95.75 263 THR A CA 1
ATOM 1841 C C . THR A 1 263 ? -1.130 1.510 15.846 1.00 95.75 263 THR A C 1
ATOM 1843 O O . THR A 1 263 ? -1.205 0.885 14.790 1.00 95.75 263 THR A O 1
ATOM 1846 N N . ALA A 1 264 ? 0.027 1.980 16.311 1.00 96.44 264 ALA A N 1
ATOM 1847 C CA . ALA A 1 264 ? 1.322 1.691 15.703 1.00 96.44 264 ALA A CA 1
ATOM 1848 C C . ALA A 1 264 ? 2.119 0.707 16.570 1.00 96.44 264 ALA A C 1
ATOM 1850 O O . ALA A 1 264 ? 2.109 0.804 17.798 1.00 96.44 264 ALA A O 1
ATOM 1851 N N . PHE A 1 265 ? 2.828 -0.237 15.950 1.00 96.00 265 PHE A N 1
ATOM 1852 C CA . PHE A 1 265 ? 3.613 -1.247 16.666 1.00 96.00 265 PHE A CA 1
ATOM 1853 C C . PHE A 1 265 ? 4.828 -1.732 15.863 1.00 96.00 265 PHE A C 1
ATOM 1855 O O . PHE A 1 265 ? 4.865 -1.639 14.639 1.00 96.00 265 PHE A O 1
ATOM 1862 N N . GLY A 1 266 ? 5.839 -2.260 16.560 1.00 95.12 266 GLY A N 1
ATOM 1863 C CA . GLY A 1 266 ? 7.099 -2.730 15.974 1.00 95.12 266 GLY A CA 1
ATOM 1864 C C . GLY A 1 266 ? 8.294 -1.828 16.293 1.00 95.12 266 GLY A C 1
ATOM 1865 O O . GLY A 1 266 ? 8.378 -1.271 17.384 1.00 95.12 266 GLY A O 1
ATOM 1866 N N . SER A 1 267 ? 9.258 -1.745 15.373 1.00 94.50 267 SER A N 1
ATOM 1867 C CA . SER A 1 267 ? 10.486 -0.958 15.550 1.00 94.50 267 SER A CA 1
ATOM 1868 C C . SER A 1 267 ? 10.200 0.541 15.629 1.00 94.50 267 SER A C 1
ATOM 1870 O O . SER A 1 267 ? 9.477 1.072 14.793 1.00 94.50 267 SER A O 1
ATOM 1872 N N . ASP A 1 268 ? 10.833 1.223 16.585 1.00 96.12 268 ASP A N 1
ATOM 1873 C CA . ASP A 1 268 ? 10.640 2.659 16.826 1.00 96.12 268 ASP A CA 1
ATOM 1874 C C . ASP A 1 268 ? 11.950 3.462 16.855 1.00 96.12 268 ASP A C 1
ATOM 1876 O O . ASP A 1 268 ? 12.042 4.529 17.454 1.00 96.12 268 ASP A O 1
ATOM 1880 N N . THR A 1 269 ? 13.011 2.955 16.223 1.00 97.19 269 THR A N 1
ATOM 1881 C CA . THR A 1 269 ? 14.344 3.591 16.254 1.00 97.19 269 THR A CA 1
ATOM 1882 C C . THR A 1 269 ? 14.350 5.049 15.773 1.00 97.19 269 THR A C 1
ATOM 1884 O O . THR A 1 269 ? 15.227 5.816 16.167 1.00 97.19 269 THR A O 1
ATOM 1887 N N . TYR A 1 270 ? 13.385 5.439 14.941 1.00 97.31 270 TYR A N 1
ATOM 1888 C CA . TYR A 1 270 ? 13.264 6.774 14.362 1.00 97.31 270 TYR A CA 1
ATOM 1889 C C . TYR A 1 270 ? 11.953 7.482 14.730 1.00 97.31 270 TYR A C 1
ATOM 1891 O O . TYR A 1 270 ? 11.668 8.531 14.158 1.00 97.31 270 TYR A O 1
ATOM 1899 N N . GLY A 1 271 ? 11.157 6.944 15.660 1.00 97.19 271 GLY A N 1
ATOM 1900 C CA . GLY A 1 271 ? 9.850 7.504 16.020 1.00 97.19 271 GLY A CA 1
ATOM 1901 C C . GLY A 1 271 ? 8.712 7.123 15.066 1.00 97.19 271 GLY A C 1
ATOM 1902 O O . GLY A 1 271 ? 7.688 7.801 15.030 1.00 97.19 271 GLY A O 1
ATOM 1903 N N . GLN A 1 272 ? 8.880 6.082 14.244 1.00 96.62 272 GLN A N 1
ATOM 1904 C CA . GLN A 1 272 ? 7.865 5.613 13.291 1.00 96.62 272 GLN A CA 1
ATOM 1905 C C . GLN A 1 272 ? 6.687 4.867 13.942 1.00 96.62 272 GLN A C 1
ATOM 1907 O O . GLN A 1 272 ? 5.700 4.579 13.263 1.00 96.62 272 GLN A O 1
ATOM 1912 N N . VAL A 1 273 ? 6.780 4.586 15.245 1.00 96.25 273 VAL A N 1
ATOM 1913 C CA . VAL A 1 273 ? 5.700 4.078 16.096 1.00 96.25 273 VAL A CA 1
ATOM 1914 C C . VAL A 1 273 ? 5.280 5.145 17.104 1.00 96.25 273 VAL A C 1
ATOM 1916 O O . VAL A 1 273 ? 4.120 5.544 17.107 1.00 96.25 273 VAL A O 1
ATOM 1919 N N . SER A 1 274 ? 6.198 5.675 17.918 1.00 96.06 274 SER A N 1
ATOM 1920 C CA . SER A 1 274 ? 5.853 6.681 18.938 1.00 96.06 274 SER A CA 1
ATOM 1921 C C . SER A 1 274 ? 5.339 7.992 18.344 1.00 96.06 274 SER A C 1
ATOM 1923 O O . SER A 1 274 ? 4.547 8.680 18.985 1.00 96.06 274 SER A O 1
ATOM 1925 N N . GLY A 1 275 ? 5.704 8.312 17.101 1.00 93.81 275 GLY A N 1
ATOM 1926 C CA . GLY A 1 275 ? 5.154 9.447 16.365 1.00 93.81 275 GLY A CA 1
ATOM 1927 C C . GLY A 1 275 ? 3.653 9.338 16.082 1.00 93.81 275 GLY A C 1
ATOM 1928 O O . GLY A 1 275 ? 3.005 10.369 15.923 1.00 93.81 275 GLY A O 1
ATOM 1929 N N . ALA A 1 276 ? 3.070 8.134 16.113 1.00 92.50 276 ALA A N 1
ATOM 1930 C CA . ALA A 1 276 ? 1.623 7.958 15.997 1.00 92.50 276 ALA A CA 1
ATOM 1931 C C . ALA A 1 276 ? 0.863 8.588 17.178 1.00 92.50 276 ALA A C 1
ATOM 1933 O O . ALA A 1 276 ? -0.306 8.925 17.037 1.00 92.50 276 ALA A O 1
ATOM 1934 N N . ALA A 1 277 ? 1.525 8.846 18.313 1.00 87.44 277 ALA A N 1
ATOM 1935 C CA . ALA A 1 277 ? 0.937 9.610 19.413 1.00 87.44 277 ALA A CA 1
ATOM 1936 C C . ALA A 1 277 ? 0.610 11.068 19.031 1.00 87.44 277 ALA A C 1
ATOM 1938 O O . ALA A 1 277 ? -0.142 11.722 19.742 1.00 87.44 277 ALA A O 1
ATOM 1939 N N . ALA A 1 278 ? 1.156 11.585 17.924 1.00 82.75 278 ALA A N 1
ATOM 1940 C CA . ALA A 1 278 ? 0.783 12.885 17.365 1.00 82.75 278 ALA A CA 1
ATOM 1941 C C . ALA A 1 278 ? -0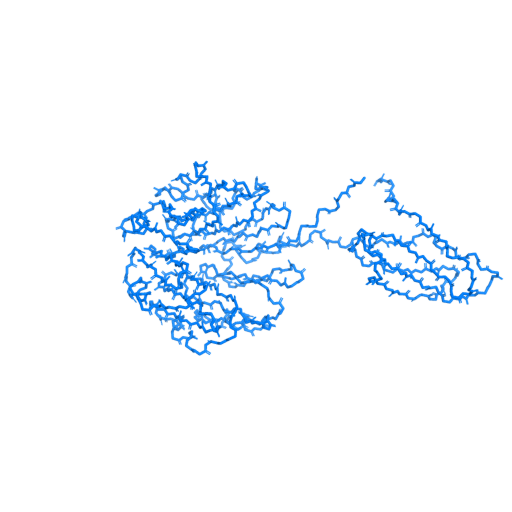.456 12.820 16.452 1.00 82.75 278 ALA A C 1
ATOM 1943 O O . ALA A 1 278 ? -0.953 13.863 16.038 1.00 82.75 278 ALA A O 1
ATOM 1944 N N . LEU A 1 279 ? -0.955 11.616 16.138 1.00 84.44 279 LEU A N 1
ATOM 1945 C CA . LEU A 1 279 ? -2.217 11.398 15.421 1.00 84.44 279 LEU A CA 1
ATOM 1946 C C . LEU A 1 279 ? -3.428 11.467 16.352 1.00 84.44 279 LEU A C 1
ATOM 1948 O O . LEU A 1 279 ? -4.509 11.034 15.965 1.00 84.44 279 LEU A O 1
ATOM 1952 N N . THR A 1 280 ? -3.254 11.965 17.582 1.00 60.03 280 THR A N 1
ATOM 1953 C CA . THR A 1 280 ? -4.379 12.226 18.472 1.00 60.03 280 THR A CA 1
ATOM 1954 C C . THR A 1 280 ? -5.378 13.072 17.721 1.00 60.03 280 THR A C 1
ATOM 1956 O O . THR A 1 280 ? -5.054 14.191 17.310 1.00 60.03 280 THR A O 1
ATOM 1959 N N . ASP A 1 281 ? -6.566 12.507 17.561 1.00 52.56 281 ASP A N 1
ATOM 1960 C CA . ASP A 1 281 ? -7.737 13.242 17.153 1.00 52.56 281 ASP A CA 1
ATOM 1961 C C . ASP A 1 281 ? -7.762 14.537 17.975 1.00 52.56 281 ASP A C 1
ATOM 1963 O O . ASP A 1 281 ? -7.728 14.506 19.211 1.00 52.56 281 ASP A O 1
ATOM 1967 N N . VAL A 1 282 ? -7.718 15.689 17.304 1.00 42.84 282 VAL A N 1
ATOM 1968 C CA . VAL A 1 282 ? -7.852 16.986 17.989 1.00 42.84 282 VAL A CA 1
ATOM 1969 C C . VAL A 1 282 ? -9.306 17.171 18.460 1.00 42.84 282 VAL A C 1
ATOM 1971 O O . VAL A 1 282 ? -9.671 18.215 18.998 1.00 42.84 282 VAL A O 1
ATOM 1974 N N . ASP A 1 283 ? -10.129 16.125 18.401 1.00 43.44 283 ASP A N 1
ATOM 1975 C CA . ASP A 1 283 ? -11.215 15.898 19.342 1.00 43.44 283 ASP A CA 1
ATOM 1976 C C . ASP A 1 283 ? -10.714 15.611 20.773 1.00 43.44 283 ASP A C 1
ATOM 1978 O O . ASP A 1 283 ? -11.086 14.638 21.429 1.00 43.44 283 ASP A O 1
ATOM 1982 N N . THR A 1 284 ? -9.979 16.558 21.369 1.00 38.72 284 THR A N 1
ATOM 1983 C CA . THR A 1 284 ? -10.250 16.824 22.784 1.00 38.72 284 THR A CA 1
ATOM 1984 C C . THR A 1 284 ? -11.687 17.319 22.848 1.00 38.72 284 THR A C 1
ATOM 1986 O O . THR A 1 284 ? -11.927 18.490 22.573 1.00 38.72 284 THR A O 1
ATOM 1989 N N . GLU A 1 285 ? -12.629 16.427 23.142 1.00 38.53 285 GLU A N 1
ATOM 1990 C CA . GLU A 1 285 ? -14.030 16.711 23.460 1.00 38.53 285 GLU A CA 1
ATOM 1991 C C . GLU A 1 285 ? -14.151 17.972 24.358 1.00 38.53 285 GLU A C 1
ATOM 1993 O O . GLU A 1 285 ? -13.934 17.872 25.568 1.00 38.53 285 GLU A O 1
ATOM 1998 N N . PRO A 1 286 ? -14.499 19.181 23.869 1.00 36.47 286 PRO A N 1
ATOM 1999 C CA . PRO A 1 286 ? -15.072 20.197 24.702 1.00 36.47 286 PRO A CA 1
ATOM 2000 C C . PRO A 1 286 ? -16.425 19.645 25.111 1.00 36.47 286 PRO A C 1
ATOM 2002 O O . PRO A 1 286 ? -17.380 19.533 24.340 1.00 36.47 286 PRO A O 1
ATOM 2005 N N . THR A 1 287 ? -16.499 19.311 26.381 1.00 33.66 287 THR A N 1
ATOM 2006 C CA . THR A 1 287 ? -17.757 19.252 27.091 1.00 33.66 287 THR A CA 1
ATOM 2007 C C . THR A 1 287 ? -18.457 20.600 26.924 1.00 33.66 287 THR A C 1
ATOM 2009 O O . THR A 1 287 ? -18.018 21.602 27.487 1.00 33.66 287 THR A O 1
ATOM 2012 N N . TYR A 1 288 ? -19.539 20.642 26.149 1.00 38.47 288 TYR A N 1
ATOM 2013 C CA . TYR A 1 288 ? -20.471 21.761 26.209 1.00 38.47 288 TYR A CA 1
ATOM 2014 C C . TYR A 1 288 ? -21.377 21.553 27.425 1.00 38.47 288 TYR A C 1
ATOM 2016 O O . TYR A 1 288 ? -22.289 20.726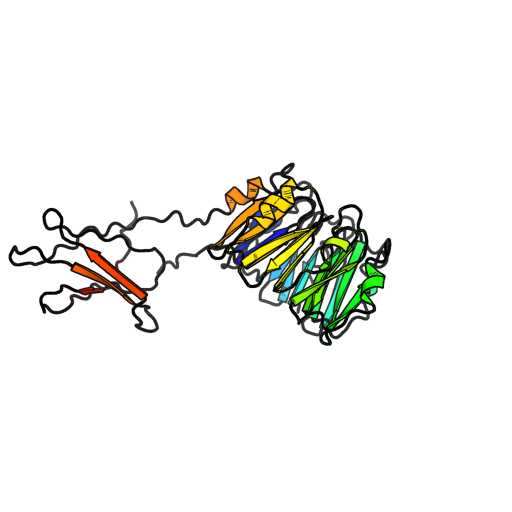 27.394 1.00 38.47 288 TYR A O 1
ATOM 2024 N N . ASP A 1 289 ? -21.129 22.299 28.503 1.00 35.19 289 ASP A N 1
ATOM 2025 C CA . ASP A 1 289 ? -22.107 22.441 29.578 1.00 35.19 289 ASP A CA 1
ATOM 2026 C C . ASP A 1 289 ? -23.266 23.301 29.062 1.00 35.19 289 ASP A C 1
ATOM 2028 O O . ASP A 1 289 ? -23.110 24.484 28.751 1.00 35.19 289 ASP A O 1
ATOM 2032 N N . MET A 1 290 ? -24.458 22.712 28.979 1.00 39.06 290 MET A N 1
ATOM 2033 C CA . MET A 1 290 ? -25.698 23.462 28.784 1.00 39.06 290 MET A CA 1
ATOM 2034 C C . MET A 1 290 ? -25.996 24.268 30.058 1.00 39.06 290 MET A C 1
ATOM 2036 O O . MET A 1 290 ? -26.753 23.827 30.922 1.00 39.06 290 MET A O 1
ATOM 2040 N N . VAL A 1 291 ? -25.401 25.454 30.202 1.00 36.41 291 VAL A N 1
ATOM 2041 C CA . VAL A 1 291 ? -25.756 26.393 31.273 1.00 36.41 291 VAL A CA 1
ATOM 2042 C C . VAL A 1 291 ? -27.039 27.125 30.871 1.00 36.41 291 VAL A C 1
ATOM 2044 O O . VAL A 1 291 ? -27.030 27.928 29.943 1.00 36.41 291 VAL A O 1
ATOM 2047 N N . GLY A 1 292 ? -28.147 26.866 31.576 1.00 36.78 292 GLY A N 1
ATOM 2048 C CA . GLY A 1 292 ? -29.331 27.739 31.531 1.00 36.78 292 GLY A CA 1
ATOM 2049 C C . GLY A 1 292 ? -30.674 27.119 31.136 1.00 36.78 292 GLY A C 1
ATOM 2050 O O . GLY A 1 292 ? -31.619 27.872 30.908 1.00 36.78 292 GLY A O 1
ATOM 2051 N N . VAL A 1 293 ? -30.829 25.790 31.081 1.00 40.12 293 VAL A N 1
ATOM 2052 C CA . VAL A 1 293 ? -32.176 25.199 30.935 1.00 40.12 293 VAL A CA 1
ATOM 2053 C C . VAL A 1 293 ? -32.891 25.227 32.288 1.00 40.12 293 VAL A C 1
ATOM 2055 O O . VAL A 1 293 ? -32.837 24.275 33.066 1.00 40.12 293 VAL A O 1
ATOM 2058 N N . THR A 1 294 ? -33.551 26.343 32.594 1.00 41.19 294 THR A N 1
ATOM 2059 C CA . THR A 1 294 ? -34.494 26.432 33.715 1.00 41.19 294 THR A CA 1
ATOM 2060 C C . THR A 1 294 ? -35.856 25.956 33.228 1.00 41.19 294 THR A C 1
ATOM 2062 O O . THR A 1 294 ? -36.475 26.598 32.379 1.00 41.19 2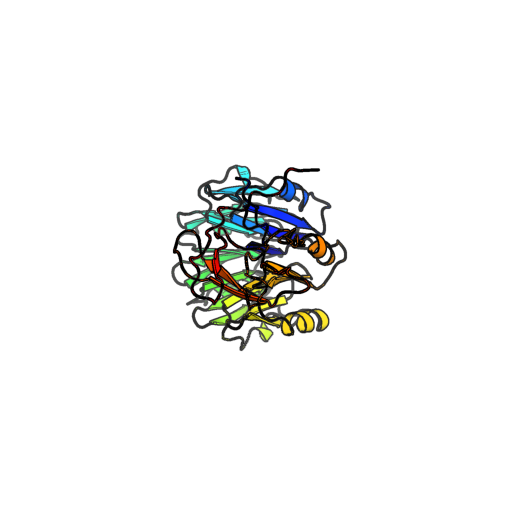94 THR A O 1
ATOM 2065 N N . ALA A 1 295 ? -36.346 24.831 33.749 1.00 39.81 295 ALA A N 1
ATOM 2066 C CA . ALA A 1 295 ? -37.723 24.444 33.484 1.00 39.81 295 ALA A CA 1
ATOM 2067 C C . ALA A 1 295 ? -38.661 25.456 34.156 1.00 39.81 295 ALA A C 1
ATOM 2069 O O . ALA A 1 295 ? -38.581 25.685 35.364 1.00 39.81 295 ALA A O 1
ATOM 2070 N N . LEU A 1 296 ? -39.570 26.054 33.385 1.00 44.16 296 LEU A N 1
ATOM 2071 C CA . LEU A 1 296 ? -40.708 26.795 33.929 1.00 44.16 296 LEU A CA 1
ATOM 2072 C C . LEU A 1 296 ? -41.743 25.783 34.429 1.00 44.16 296 LEU A C 1
ATOM 2074 O O . LEU A 1 296 ? -42.786 25.579 33.816 1.00 44.16 296 LEU A O 1
ATOM 2078 N N . THR A 1 297 ? -41.420 25.088 35.515 1.00 47.75 297 THR A N 1
ATOM 2079 C CA . THR A 1 297 ? -42.384 24.261 36.243 1.00 47.75 297 THR A CA 1
ATOM 2080 C C . THR A 1 297 ? -42.994 25.080 37.368 1.00 47.75 297 THR A C 1
ATOM 2082 O O . THR A 1 297 ? -42.317 25.891 37.996 1.00 47.75 297 THR A O 1
ATOM 2085 N N . ASP A 1 298 ? -44.253 24.810 37.678 1.00 50.06 298 ASP A N 1
ATOM 2086 C CA . ASP A 1 298 ? -45.015 25.300 38.834 1.00 50.06 298 ASP A CA 1
ATOM 2087 C C . ASP A 1 298 ? -44.477 24.820 40.206 1.00 50.06 298 ASP A C 1
ATOM 2089 O O . ASP A 1 298 ? -45.213 24.751 41.187 1.00 50.06 298 ASP A O 1
ATOM 2093 N N . GLY A 1 299 ? -43.179 24.514 40.294 1.00 51.09 299 GLY A N 1
ATOM 2094 C CA . GLY A 1 299 ? -42.512 23.991 41.485 1.00 51.09 299 GLY A CA 1
ATOM 2095 C C . GLY A 1 299 ? -42.485 22.465 41.586 1.00 51.09 299 GLY A C 1
ATOM 2096 O O . GLY A 1 299 ? -41.927 21.948 42.552 1.00 51.09 299 GLY A O 1
ATOM 2097 N N . THR A 1 300 ? -43.031 21.735 40.608 1.00 54.69 300 THR A N 1
ATOM 2098 C CA . THR A 1 300 ? -43.030 20.264 40.612 1.00 54.69 300 THR A CA 1
ATOM 2099 C C . THR A 1 300 ? -41.853 19.710 39.787 1.00 54.69 300 THR A C 1
ATOM 2101 O O . THR A 1 300 ? -41.835 19.904 38.570 1.00 54.69 300 THR A O 1
ATOM 2104 N N . PRO A 1 301 ? -40.860 19.022 40.391 1.00 53.16 301 PRO A N 1
ATOM 2105 C CA . PRO A 1 301 ? -39.755 18.433 39.639 1.00 53.16 301 PRO A CA 1
ATOM 2106 C C . PRO A 1 301 ? -40.256 17.262 38.787 1.00 53.16 301 PRO A C 1
ATOM 2108 O O . PRO A 1 301 ? -40.862 16.327 39.311 1.00 53.16 301 PRO A O 1
ATOM 2111 N N . VAL A 1 302 ? -39.983 17.293 37.483 1.00 58.91 302 VAL A N 1
ATOM 2112 C CA . VAL A 1 302 ? -40.336 16.224 36.534 1.00 58.91 302 VAL A CA 1
ATOM 2113 C C . VAL A 1 302 ? -39.115 15.786 35.739 1.00 58.91 302 VAL A C 1
ATOM 2115 O O . VAL A 1 302 ? -38.146 16.529 35.641 1.00 58.91 302 VAL A O 1
ATOM 2118 N N . GLN A 1 303 ? -39.122 14.571 35.191 1.00 58.09 303 GLN A N 1
ATOM 2119 C CA . GLN A 1 303 ? -38.062 14.157 34.271 1.00 58.09 303 GLN A CA 1
ATOM 2120 C C . GLN A 1 303 ? -38.120 14.999 32.991 1.00 58.09 303 GLN A C 1
ATOM 2122 O O . GLN A 1 303 ? -39.195 15.245 32.442 1.00 58.09 303 GLN A O 1
ATOM 2127 N N . ALA A 1 304 ? -36.954 15.438 32.523 1.00 58.50 304 ALA A N 1
ATOM 2128 C CA . ALA A 1 304 ? -36.802 16.106 31.240 1.00 58.50 304 ALA A CA 1
ATOM 2129 C C . ALA A 1 304 ? -36.049 15.195 30.272 1.00 58.50 304 ALA A C 1
ATOM 2131 O O . ALA A 1 304 ? -35.026 14.600 30.627 1.00 58.50 304 ALA A O 1
ATOM 2132 N N . THR A 1 305 ? -36.549 15.131 29.041 1.00 59.38 305 THR A N 1
ATOM 2133 C CA . THR A 1 305 ? -35.990 14.298 27.981 1.00 59.38 305 THR A CA 1
ATOM 2134 C C . THR A 1 305 ? -35.424 15.194 26.890 1.00 59.38 305 THR A C 1
ATOM 2136 O O . THR A 1 305 ? -36.130 16.024 26.309 1.00 59.38 305 THR A O 1
ATOM 2139 N N . LEU A 1 306 ? -34.139 15.023 26.592 1.00 61.38 306 LEU A N 1
ATOM 2140 C CA . LEU A 1 306 ? -33.466 15.722 25.506 1.00 61.38 306 LEU A CA 1
ATOM 2141 C C . LEU A 1 306 ? -33.339 14.785 24.311 1.00 61.38 306 LEU A C 1
ATOM 2143 O O . LEU A 1 306 ? -32.862 13.661 24.459 1.00 61.38 306 LEU A O 1
ATOM 2147 N N . ARG A 1 307 ? -33.754 15.246 23.127 1.00 62.75 307 ARG A N 1
ATOM 2148 C CA . ARG A 1 307 ? -33.639 14.486 21.875 1.00 62.75 307 ARG A CA 1
ATOM 2149 C C . ARG A 1 307 ? -32.861 15.282 20.836 1.00 62.75 307 ARG A C 1
ATOM 2151 O O . ARG A 1 307 ? -33.068 16.489 20.697 1.00 62.75 307 ARG A O 1
ATOM 2158 N N . ALA A 1 308 ? -32.018 14.583 20.083 1.00 56.66 308 ALA A N 1
ATOM 2159 C CA . ALA A 1 308 ? -31.329 15.126 18.918 1.00 56.66 308 ALA A CA 1
ATOM 2160 C C . ALA A 1 308 ? -31.854 14.471 17.635 1.00 56.66 308 ALA A C 1
ATOM 2162 O O . ALA A 1 308 ? -32.133 13.265 17.598 1.00 56.66 308 ALA A O 1
ATOM 2163 N N . TYR A 1 309 ? -31.973 15.280 16.584 1.00 50.44 309 TYR A N 1
ATOM 2164 C CA . TYR A 1 309 ? -32.441 14.869 15.263 1.00 50.44 309 TYR A CA 1
ATOM 2165 C C . TYR A 1 309 ? -31.448 15.333 14.199 1.00 50.44 309 TYR A C 1
ATOM 2167 O O . TYR A 1 309 ? -30.901 16.430 14.301 1.00 50.44 309 TYR A O 1
ATOM 2175 N N . HIS A 1 310 ? -31.237 14.511 13.176 1.00 49.16 310 HIS A N 1
ATOM 2176 C CA . HIS A 1 310 ? -30.388 14.857 12.037 1.00 49.16 310 HIS A CA 1
ATOM 2177 C C . HIS A 1 310 ? -30.995 16.041 11.264 1.00 49.16 310 HIS A C 1
ATOM 2179 O O . HIS A 1 310 ? -32.176 15.981 10.913 1.00 49.16 310 HIS A O 1
ATOM 2185 N N . ALA A 1 311 ? -30.225 17.102 10.982 1.00 43.09 311 ALA A N 1
ATOM 2186 C CA . ALA A 1 311 ? -30.765 18.319 10.359 1.00 43.09 311 ALA A CA 1
ATOM 2187 C C . ALA A 1 311 ? -31.381 18.076 8.972 1.00 43.09 311 ALA A C 1
ATOM 2189 O O . ALA A 1 311 ? -32.438 18.629 8.680 1.00 43.09 311 ALA A O 1
ATOM 2190 N N . ASP A 1 312 ? -30.763 17.224 8.152 1.00 42.88 312 ASP A N 1
ATOM 2191 C CA . ASP A 1 312 ? -31.218 17.026 6.767 1.00 42.88 312 ASP A CA 1
ATOM 2192 C C . ASP A 1 312 ? -32.407 16.066 6.633 1.00 42.88 312 ASP A C 1
ATOM 2194 O O . ASP A 1 312 ? -33.248 16.224 5.751 1.00 42.88 312 ASP A O 1
ATOM 2198 N N . THR A 1 313 ? -32.494 15.055 7.502 1.00 45.19 313 THR A N 1
ATOM 2199 C CA . THR A 1 313 ? -33.473 13.963 7.369 1.00 45.19 313 THR A CA 1
ATOM 2200 C C . THR A 1 313 ? -34.581 14.022 8.418 1.00 45.19 313 THR A C 1
ATOM 2202 O O . THR A 1 313 ? -35.598 13.345 8.275 1.00 45.19 313 THR A O 1
ATOM 2205 N N . GLY A 1 314 ? -34.397 14.791 9.498 1.00 46.66 314 GLY A N 1
ATOM 2206 C CA . GLY A 1 314 ? -35.326 14.864 10.627 1.00 46.66 314 GLY A CA 1
ATOM 2207 C C . GLY A 1 314 ? -35.422 13.576 11.454 1.00 46.66 314 GLY A C 1
ATOM 2208 O O . GLY A 1 314 ? -36.291 13.470 12.319 1.00 46.66 314 GLY A O 1
ATOM 2209 N N . SER A 1 315 ? -34.563 12.580 11.215 1.00 47.66 315 SER A N 1
ATOM 2210 C CA . SER A 1 315 ? -34.585 11.313 11.953 1.00 47.66 315 SER A CA 1
ATOM 2211 C C . SER A 1 315 ? -34.014 11.472 13.364 1.00 47.66 315 SER A C 1
ATOM 2213 O O . SER A 1 315 ? -32.996 12.141 13.545 1.00 47.66 315 SER A O 1
ATOM 2215 N N . LYS A 1 316 ? -34.638 10.827 14.365 1.00 55.56 316 LYS A N 1
ATOM 2216 C CA . LYS A 1 316 ? -34.136 10.797 15.751 1.00 55.56 316 LYS A CA 1
ATOM 2217 C C . LYS A 1 316 ? -32.830 10.011 15.798 1.00 55.56 316 LYS A C 1
ATOM 2219 O O . LYS A 1 316 ? -32.823 8.837 15.443 1.00 55.56 316 LYS A O 1
ATOM 2224 N N . VAL A 1 317 ? -31.763 10.644 16.272 1.00 52.94 317 VAL A N 1
ATOM 2225 C CA . VAL A 1 317 ? -30.428 10.026 16.349 1.00 52.94 317 VAL A CA 1
ATOM 2226 C C . VAL A 1 317 ? -29.975 9.778 17.783 1.00 52.94 317 VAL A C 1
ATOM 2228 O O . VAL A 1 317 ? -29.146 8.906 18.015 1.00 52.94 317 VAL A O 1
ATOM 2231 N N . TRP A 1 318 ? -30.537 10.497 18.760 1.00 58.50 318 TRP A N 1
ATOM 2232 C CA . TRP A 1 318 ? -30.140 10.354 20.159 1.00 58.50 318 TRP A CA 1
ATOM 2233 C C . TRP A 1 318 ? -31.218 10.837 21.137 1.00 58.50 318 TRP A C 1
ATOM 2235 O O . TRP A 1 318 ? -32.037 11.699 20.804 1.00 58.50 318 TRP A O 1
ATOM 2245 N N . GLU A 1 319 ? -31.211 10.282 22.351 1.00 67.81 319 GLU A N 1
ATOM 2246 C CA . GLU A 1 319 ? -32.137 10.605 23.437 1.00 67.81 319 GLU A CA 1
ATOM 2247 C C . GLU A 1 319 ? -31.481 10.372 24.806 1.00 67.81 319 GLU A C 1
ATOM 2249 O O . GLU A 1 319 ? -30.800 9.366 25.004 1.00 67.81 319 GLU A O 1
ATOM 2254 N N . THR A 1 320 ? -31.714 11.272 25.763 1.00 64.31 320 THR A N 1
ATOM 2255 C CA . THR A 1 320 ? -31.372 11.056 27.177 1.00 64.31 320 THR A CA 1
ATOM 2256 C C . THR A 1 320 ? -32.409 11.682 28.102 1.00 64.31 320 THR A C 1
ATOM 2258 O O . THR A 1 320 ? -33.124 12.606 27.713 1.00 64.31 320 THR A O 1
ATOM 2261 N N . THR A 1 321 ? -32.445 11.223 29.349 1.00 65.38 321 THR A N 1
ATOM 2262 C CA . THR A 1 321 ? -33.356 11.706 30.391 1.00 65.38 321 THR A CA 1
ATOM 2263 C C . THR A 1 321 ? -32.577 12.159 31.619 1.00 65.38 321 THR A C 1
ATOM 2265 O O . THR A 1 321 ? -31.689 11.444 32.083 1.00 65.38 321 THR A O 1
ATOM 2268 N N . SER A 1 322 ? -32.936 13.307 32.189 1.00 63.75 322 SER A N 1
ATOM 2269 C CA . SER A 1 322 ? -32.387 13.810 33.453 1.00 63.75 322 SER A CA 1
ATOM 2270 C C . SER A 1 322 ? -33.516 14.161 34.418 1.00 63.75 322 SER A C 1
ATOM 2272 O O . SER A 1 322 ? -34.552 14.703 34.030 1.00 63.75 322 SER A O 1
ATOM 2274 N N . SER A 1 323 ? -33.283 13.864 35.695 1.00 66.00 323 SER A N 1
ATOM 2275 C CA . SER A 1 323 ? -34.030 14.460 36.803 1.00 66.00 323 SER A CA 1
ATOM 2276 C C . SER A 1 323 ? -33.288 15.713 37.289 1.00 66.00 323 SER A C 1
ATOM 2278 O O . SER A 1 323 ? -32.052 15.719 37.253 1.00 66.00 323 SER A O 1
ATOM 2280 N N . PRO A 1 324 ? -33.997 16.757 37.746 1.00 63.00 324 PRO A N 1
ATOM 2281 C CA . PRO A 1 324 ? -33.360 17.990 38.189 1.00 63.00 324 PRO A CA 1
ATOM 2282 C C . PRO A 1 324 ? -32.647 17.811 39.535 1.00 63.00 324 PRO A C 1
ATOM 2284 O O . PRO A 1 324 ? -33.120 17.080 40.408 1.00 63.00 324 PRO A O 1
ATOM 2287 N N . VAL A 1 325 ? -31.555 18.548 39.728 1.00 59.38 325 VAL A N 1
ATOM 2288 C CA . VAL A 1 325 ? -30.908 18.782 41.028 1.00 59.38 325 VAL A CA 1
ATOM 2289 C C . VAL A 1 325 ? -31.019 20.280 41.311 1.00 59.38 325 VAL A C 1
ATOM 2291 O O . VAL A 1 325 ? -30.616 21.090 40.480 1.00 59.38 325 VAL A O 1
ATOM 2294 N N . ASP A 1 326 ? -31.651 20.663 42.424 1.00 60.38 326 ASP A N 1
ATOM 2295 C CA . ASP A 1 326 ? -31.922 22.066 42.791 1.00 60.38 326 ASP A CA 1
ATOM 2296 C C . ASP A 1 326 ? -32.583 22.903 41.672 1.00 60.38 326 ASP A C 1
ATOM 2298 O O . ASP A 1 326 ? -32.237 24.056 41.424 1.00 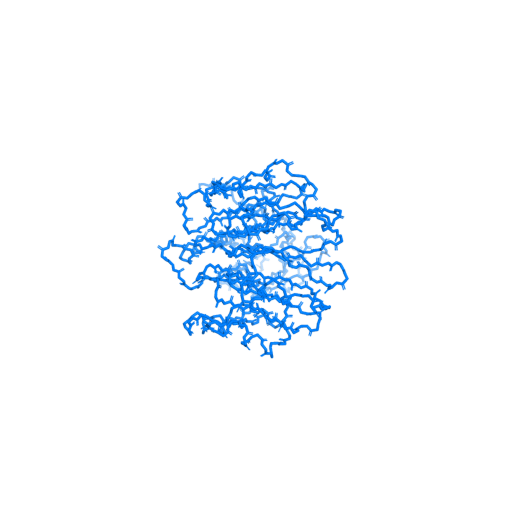60.38 326 ASP A O 1
ATOM 2302 N N . GLY A 1 327 ? -33.539 22.304 40.952 1.00 53.69 327 GLY A N 1
ATOM 2303 C CA . GLY A 1 327 ? -34.261 22.961 39.852 1.00 53.69 327 GLY A CA 1
ATOM 2304 C C . GLY A 1 327 ? -33.464 23.102 38.548 1.00 53.69 327 GLY A C 1
ATOM 2305 O O . GLY A 1 327 ? -33.984 23.650 37.576 1.00 53.69 327 GLY A O 1
ATOM 2306 N N . THR A 1 328 ? -32.235 22.582 38.505 1.00 50.59 328 THR A N 1
ATOM 2307 C CA . THR A 1 328 ? -31.357 22.613 37.330 1.00 50.59 328 THR A CA 1
ATOM 2308 C C . THR A 1 328 ? -31.269 21.230 36.692 1.00 50.59 328 THR A C 1
ATOM 2310 O O . THR A 1 328 ? -31.079 20.228 37.382 1.00 50.59 328 THR A O 1
ATOM 2313 N N . TYR A 1 329 ? -31.393 21.173 35.365 1.00 55.91 329 TYR A N 1
ATOM 2314 C CA . TYR A 1 329 ? -31.158 19.964 34.576 1.00 55.91 329 TYR A CA 1
ATOM 2315 C C . TYR A 1 329 ? -29.770 20.035 33.945 1.00 55.91 329 TYR A C 1
ATOM 2317 O O . TYR A 1 329 ? -29.369 21.083 33.439 1.00 55.91 329 TYR A O 1
ATOM 2325 N N . SER A 1 330 ? -29.051 18.915 33.940 1.00 50.84 330 SER A N 1
ATOM 2326 C CA . SER A 1 330 ? -27.731 18.809 33.317 1.00 50.84 330 SER A CA 1
ATOM 2327 C C . SER A 1 330 ? -27.738 17.661 32.320 1.00 50.84 330 SER A C 1
ATOM 2329 O O . SER A 1 330 ? -28.099 16.533 32.654 1.00 50.84 330 SER A O 1
ATOM 2331 N N . PHE A 1 331 ? -27.319 17.954 31.094 1.00 54.38 331 PHE A N 1
ATOM 2332 C CA . PHE A 1 331 ? -27.248 16.992 30.003 1.00 54.38 331 PHE A CA 1
ATOM 2333 C C . PHE A 1 331 ? -25.827 16.966 29.455 1.00 54.38 331 PHE A C 1
ATOM 2335 O O . PHE A 1 331 ? -25.216 18.016 29.278 1.00 54.38 331 PHE A O 1
ATOM 2342 N N . ARG A 1 332 ? -25.317 15.767 29.163 1.00 50.19 332 ARG A N 1
ATOM 2343 C CA . ARG A 1 332 ? -24.070 15.587 28.412 1.00 50.19 332 ARG A CA 1
ATOM 2344 C C . ARG A 1 332 ? -24.425 15.243 26.973 1.00 50.19 332 ARG A C 1
ATOM 2346 O O . ARG A 1 332 ? -25.124 14.256 26.748 1.00 50.19 332 ARG A O 1
ATOM 2353 N N . LEU A 1 333 ? -23.981 16.069 26.032 1.00 47.72 333 LEU A N 1
ATOM 2354 C CA . LEU A 1 333 ? -24.194 15.862 24.602 1.00 47.72 333 LEU A CA 1
ATOM 2355 C C . LEU A 1 333 ? -22.957 15.193 23.977 1.00 47.72 333 LEU A C 1
ATOM 2357 O O . LEU A 1 333 ? -21.847 15.637 24.263 1.00 47.72 333 LEU A O 1
ATOM 2361 N N . PRO A 1 334 ? -23.120 14.163 23.125 1.00 47.41 334 PRO A N 1
ATOM 2362 C CA . PRO A 1 334 ? -22.053 13.685 22.246 1.00 47.41 334 PRO A CA 1
ATOM 2363 C C . PRO A 1 334 ? -21.750 14.728 21.161 1.00 47.41 334 PRO A C 1
ATOM 2365 O O . PRO A 1 334 ? -22.673 15.365 20.648 1.00 47.41 334 PRO A O 1
ATOM 2368 N N . ARG A 1 335 ? -20.483 14.881 20.772 1.00 47.44 335 ARG A N 1
ATOM 2369 C CA . ARG A 1 335 ? -20.000 16.013 19.964 1.00 47.44 335 ARG A CA 1
ATOM 2370 C C . ARG A 1 335 ? -20.466 16.119 18.511 1.00 47.44 335 ARG A C 1
ATOM 2372 O O . ARG A 1 335 ? -20.164 17.109 17.857 1.00 47.44 335 ARG A O 1
ATOM 2379 N N . ARG A 1 336 ? -21.172 15.139 17.962 1.00 42.38 336 ARG A N 1
ATOM 2380 C CA . ARG A 1 336 ? -21.164 14.943 16.505 1.00 42.38 336 ARG A CA 1
ATOM 2381 C C . ARG A 1 336 ? -22.469 15.218 15.778 1.00 42.38 336 ARG A C 1
ATOM 2383 O O . ARG A 1 336 ? -22.939 14.301 15.131 1.00 42.38 336 ARG A O 1
ATOM 2390 N N . TRP A 1 337 ? -23.071 16.413 15.793 1.00 44.03 337 TRP A N 1
ATOM 2391 C CA . TRP A 1 337 ? -24.183 16.639 14.848 1.00 44.03 337 TRP A CA 1
ATOM 2392 C C . TRP A 1 337 ? -24.376 18.096 14.414 1.00 44.03 337 TRP A C 1
ATOM 2394 O O . TRP A 1 337 ? -24.552 18.989 15.241 1.00 44.03 337 TRP A O 1
ATOM 2404 N N . ASN A 1 338 ? -24.536 18.294 13.100 1.00 40.41 338 ASN A N 1
ATOM 2405 C CA . ASN A 1 338 ? -25.441 19.312 12.561 1.00 40.41 338 ASN A CA 1
ATOM 2406 C C . ASN A 1 338 ? -26.872 18.928 12.987 1.00 40.41 338 ASN A C 1
ATOM 2408 O O . ASN A 1 338 ? -27.635 18.354 12.212 1.00 40.41 338 ASN A O 1
ATOM 2412 N N . ALA A 1 339 ? -27.214 19.141 14.255 1.00 41.16 339 ALA A N 1
ATOM 2413 C CA . ALA A 1 339 ? -28.526 18.855 14.819 1.00 41.16 339 ALA A CA 1
ATOM 2414 C C . ALA A 1 339 ? -29.079 20.099 15.504 1.00 41.16 339 ALA A C 1
ATOM 2416 O O . ALA A 1 339 ? -28.354 20.870 16.131 1.00 41.16 339 ALA A O 1
ATOM 2417 N N . TYR A 1 340 ? -30.396 20.253 15.438 1.00 45.97 340 TYR A N 1
ATOM 2418 C CA . TYR A 1 340 ? -31.109 21.142 16.343 1.00 45.97 340 TYR A CA 1
ATOM 2419 C C . TYR A 1 340 ? -31.509 20.336 17.581 1.00 45.97 340 TYR A C 1
ATOM 2421 O O . TYR A 1 340 ? -31.991 19.204 17.477 1.00 45.97 340 TYR A O 1
ATOM 2429 N N . VAL A 1 341 ? -31.285 20.908 18.762 1.00 49.47 341 VAL A N 1
ATOM 2430 C CA . VAL A 1 341 ? -31.630 20.281 20.039 1.00 49.47 341 VAL A CA 1
ATOM 2431 C C . VAL A 1 341 ? -33.060 20.670 20.400 1.00 49.47 341 VAL A C 1
ATOM 2433 O O . VAL A 1 341 ? -33.381 21.852 20.496 1.00 49.47 341 VAL A O 1
ATOM 2436 N N . MET A 1 342 ? -33.926 19.682 20.628 1.00 48.81 342 MET A N 1
ATOM 2437 C CA . MET A 1 342 ? -35.295 19.916 21.087 1.00 48.81 342 MET A CA 1
ATOM 2438 C C . MET A 1 342 ? -35.464 19.332 22.490 1.00 48.81 342 MET A C 1
ATOM 2440 O O . MET A 1 342 ? -35.337 18.122 22.693 1.00 48.81 342 MET A O 1
ATOM 2444 N N . ALA A 1 343 ? -35.753 20.198 23.461 1.00 51.22 343 ALA A N 1
ATOM 2445 C CA . ALA A 1 343 ? -36.122 19.786 24.810 1.00 51.22 343 ALA A CA 1
ATOM 2446 C C . ALA A 1 343 ? -37.624 19.473 24.853 1.00 51.22 343 ALA A C 1
ATOM 2448 O O . ALA A 1 343 ? -38.449 20.301 24.458 1.00 51.22 343 ALA A O 1
ATOM 2449 N N . ILE A 1 344 ? -37.983 18.276 25.321 1.00 51.62 344 ILE A N 1
ATOM 2450 C CA . ILE A 1 344 ? -39.375 17.857 25.499 1.00 51.62 344 ILE A CA 1
ATOM 2451 C C . ILE A 1 344 ? -39.597 17.561 26.983 1.00 51.62 344 ILE A C 1
ATOM 2453 O O . ILE A 1 344 ? -38.851 16.801 27.599 1.00 51.62 344 ILE A O 1
ATOM 2457 N N . TYR A 1 345 ? -40.636 18.171 27.549 1.00 53.25 345 TYR A N 1
ATOM 2458 C CA . TYR A 1 345 ? -41.057 17.959 28.931 1.00 53.25 345 TYR A CA 1
ATOM 2459 C C . TYR A 1 345 ? -42.258 17.003 28.946 1.00 53.25 345 TYR A C 1
ATOM 2461 O O . TYR A 1 345 ? -43.234 17.241 28.234 1.00 53.25 345 TYR A O 1
ATOM 2469 N N . ASP A 1 346 ? -42.221 15.950 29.766 1.00 48.06 346 ASP A N 1
ATOM 2470 C CA . ASP A 1 346 ? -43.200 14.841 29.739 1.00 48.06 346 ASP A CA 1
ATOM 2471 C C . ASP A 1 346 ? -44.617 15.181 30.264 1.00 48.06 346 ASP A C 1
ATOM 2473 O O . ASP A 1 346 ? -45.462 14.302 30.409 1.00 48.06 346 ASP A O 1
ATOM 2477 N N . ASN A 1 347 ? -44.941 16.461 30.485 1.00 44.84 347 ASN A N 1
ATOM 2478 C CA . ASN A 1 347 ? -46.210 16.897 31.089 1.00 44.84 347 ASN A CA 1
ATOM 2479 C C . ASN A 1 347 ? -47.236 17.508 30.110 1.00 44.84 347 ASN A C 1
ATOM 2481 O O . ASN A 1 347 ? -48.144 18.221 30.534 1.00 44.84 347 ASN A O 1
ATOM 2485 N N . GLY A 1 348 ? -47.125 17.270 28.801 1.00 41.88 348 GLY A N 1
ATOM 2486 C CA . GLY A 1 348 ? -48.119 17.764 27.829 1.00 41.88 348 GLY A CA 1
ATOM 2487 C C . GLY A 1 348 ? -48.079 19.280 27.572 1.00 41.88 348 GLY A C 1
ATOM 2488 O O . GLY A 1 348 ? -48.984 19.822 26.936 1.00 41.88 348 GLY A O 1
ATOM 2489 N N . TYR A 1 349 ? -47.025 19.964 28.024 1.00 46.41 349 TYR A N 1
ATOM 2490 C CA . TYR A 1 349 ? -46.712 21.328 27.598 1.00 46.41 349 TYR A CA 1
ATOM 2491 C C . TYR A 1 349 ? -46.083 21.324 26.198 1.00 46.41 349 TYR A C 1
ATOM 2493 O O . TYR A 1 349 ? -45.369 20.396 25.823 1.00 46.41 349 TYR A O 1
ATOM 2501 N N . GLN A 1 350 ? -46.370 22.368 25.413 1.00 42.16 350 GLN A N 1
ATOM 2502 C CA . GLN A 1 350 ? -45.867 22.505 24.043 1.00 42.16 350 GLN A CA 1
ATOM 2503 C C . GLN A 1 350 ? -44.325 22.500 24.028 1.00 42.16 350 GLN A C 1
ATOM 2505 O O . GLN A 1 350 ? -43.723 23.217 24.835 1.00 42.16 350 GLN A O 1
ATOM 2510 N N . PRO A 1 351 ? -43.677 21.738 23.124 1.00 44.25 351 PRO A N 1
ATOM 2511 C CA . PRO A 1 351 ? -42.223 21.734 22.998 1.00 44.25 351 PRO A CA 1
ATOM 2512 C C . PRO A 1 351 ? -41.720 23.152 22.704 1.00 44.25 351 PRO A C 1
ATOM 2514 O O . PRO A 1 351 ? -42.200 23.814 21.784 1.00 44.25 351 PRO A O 1
ATOM 2517 N N . GLN A 1 352 ? -40.762 23.632 23.497 1.00 45.09 352 GLN A N 1
ATOM 2518 C CA . GLN A 1 352 ? -40.068 24.887 23.216 1.00 45.09 352 GLN A CA 1
ATOM 2519 C C . GLN A 1 352 ? -38.888 24.565 22.298 1.00 45.09 352 GLN A C 1
ATOM 2521 O O . GLN A 1 352 ? -37.935 23.897 22.702 1.00 45.09 352 GLN A O 1
ATOM 2526 N N . VAL A 1 353 ? -38.967 25.007 21.042 1.00 42.25 353 VAL A N 1
ATOM 2527 C CA . VAL A 1 353 ? -37.854 24.905 20.095 1.00 42.25 353 VAL A CA 1
ATOM 2528 C C . VAL A 1 353 ? -36.876 26.028 20.418 1.00 42.25 353 VAL A C 1
ATOM 2530 O O . VAL A 1 353 ? -37.127 27.189 20.097 1.00 42.25 353 VAL A O 1
ATOM 2533 N N . HIS A 1 354 ? -35.762 25.693 21.061 1.00 45.88 354 HIS A N 1
ATOM 2534 C CA . HIS A 1 354 ? -34.626 26.603 21.103 1.00 45.88 354 HIS A CA 1
ATOM 2535 C C . HIS A 1 354 ? -33.901 26.491 19.759 1.00 45.88 354 HIS A C 1
ATOM 2537 O O . HIS A 1 354 ? -33.592 25.392 19.300 1.00 45.88 354 HIS A O 1
ATOM 2543 N N . GLY A 1 355 ? -33.712 27.628 19.084 1.00 41.84 355 GLY A N 1
ATOM 2544 C CA . GLY A 1 355 ? -32.962 27.698 17.830 1.00 41.84 355 GLY A CA 1
ATOM 2545 C C . GLY A 1 355 ? -31.507 27.227 17.990 1.00 41.84 355 GLY A C 1
ATOM 2546 O O . GLY A 1 355 ? -31.099 26.850 19.089 1.00 41.84 355 GLY A O 1
ATOM 2547 N N . PRO A 1 356 ? -30.702 27.251 16.912 1.00 42.38 356 PRO A N 1
ATOM 2548 C CA . PRO A 1 356 ? -29.309 26.816 16.972 1.00 42.38 356 PRO A CA 1
ATOM 2549 C C . PRO A 1 356 ? -28.579 27.563 18.093 1.00 42.38 356 PRO A C 1
ATOM 2551 O O . PRO A 1 356 ? -28.613 28.794 18.148 1.00 42.38 356 PRO A O 1
ATOM 2554 N N . ILE A 1 357 ? -27.953 26.817 19.003 1.00 43.81 357 ILE A N 1
ATOM 2555 C CA . ILE A 1 357 ? -27.167 27.399 20.089 1.00 43.81 357 ILE A CA 1
ATOM 2556 C C . ILE A 1 357 ? -25.906 27.969 19.441 1.00 43.81 357 ILE A C 1
ATOM 2558 O O . ILE A 1 357 ? -25.058 27.223 18.957 1.00 43.81 357 ILE A O 1
ATOM 2562 N N . ALA A 1 358 ? -25.816 29.296 19.362 1.00 36.50 358 ALA A N 1
ATOM 2563 C CA . ALA A 1 358 ? -24.577 29.942 18.958 1.00 36.50 358 ALA A CA 1
ATOM 2564 C C . ALA A 1 358 ? -23.511 29.661 20.033 1.00 36.50 358 ALA A C 1
ATOM 2566 O O . ALA A 1 358 ? -23.830 29.763 21.222 1.00 36.50 358 ALA A O 1
ATOM 2567 N N . PRO A 1 359 ? -22.269 29.317 19.651 1.00 36.75 359 PRO A N 1
ATOM 2568 C CA . PRO A 1 359 ? -21.185 29.211 20.619 1.00 36.75 359 PRO A CA 1
ATOM 2569 C C . PRO A 1 359 ? -21.020 30.552 21.362 1.00 36.75 359 PRO A C 1
ATOM 2571 O O . PRO A 1 359 ? -21.300 31.608 20.780 1.00 36.75 359 PRO A O 1
ATOM 2574 N N . PRO A 1 360 ? -20.612 30.541 22.646 1.00 32.94 360 PRO A N 1
ATOM 2575 C CA . PRO A 1 360 ? -20.381 31.774 23.388 1.00 32.94 360 PRO A CA 1
ATOM 2576 C C . PRO A 1 360 ? -19.311 32.635 22.689 1.00 32.94 360 PRO A C 1
ATOM 2578 O O . PRO A 1 360 ? -18.394 32.084 22.078 1.00 32.94 360 PRO A O 1
ATOM 2581 N N . PRO A 1 361 ? -19.413 33.977 22.754 1.00 30.03 361 PRO A N 1
ATOM 2582 C CA . PRO A 1 361 ? -18.374 34.859 22.235 1.00 30.03 361 PRO A CA 1
ATOM 2583 C C . PRO A 1 361 ? -17.057 34.616 22.983 1.00 30.03 361 PRO A C 1
ATOM 2585 O O . PRO A 1 361 ? -17.055 34.490 24.207 1.00 30.03 361 PRO A O 1
ATOM 2588 N N . GLU A 1 362 ? -15.966 34.534 22.220 1.00 30.91 362 GLU A N 1
ATOM 2589 C CA . GLU A 1 362 ? -14.609 34.255 22.701 1.00 30.91 362 GLU A CA 1
ATOM 2590 C C . GLU A 1 362 ? -14.189 35.222 23.828 1.00 30.91 362 GLU A C 1
ATOM 2592 O O . GLU A 1 362 ? -14.372 36.438 23.707 1.00 30.91 362 GLU A O 1
ATOM 2597 N N . VAL A 1 363 ? -13.620 34.674 24.911 1.00 32.94 363 VAL A N 1
ATOM 2598 C CA . VAL A 1 363 ? -12.876 35.409 25.953 1.00 32.94 363 VAL A CA 1
ATOM 2599 C C . VAL A 1 363 ? -11.444 34.912 25.972 1.00 32.94 363 VAL A C 1
ATOM 2601 O O . VAL A 1 363 ? -11.273 33.671 26.004 1.00 32.94 363 VAL A O 1
#